Protein AF-A0A7W6AMJ4-F1 (afdb_monomer)

Structure (mmCIF, N/CA/C/O backbone):
data_AF-A0A7W6AMJ4-F1
#
_entry.id   AF-A0A7W6AMJ4-F1
#
loop_
_atom_site.group_PDB
_atom_site.id
_atom_site.type_symbol
_atom_site.label_atom_id
_atom_site.label_alt_id
_atom_site.label_comp_id
_atom_site.label_asym_id
_atom_site.label_entity_id
_atom_site.label_seq_id
_atom_site.pdbx_PDB_ins_code
_atom_site.Cartn_x
_atom_site.Cartn_y
_atom_site.Cartn_z
_atom_site.occupancy
_atom_site.B_iso_or_equiv
_atom_site.auth_seq_id
_atom_site.auth_comp_id
_atom_site.auth_asym_id
_atom_site.auth_atom_id
_atom_site.pdbx_PDB_model_num
ATOM 1 N N . MET A 1 1 ? 32.983 37.181 -60.870 1.00 39.38 1 MET A N 1
ATOM 2 C CA . MET A 1 1 ? 32.809 36.083 -61.841 1.00 39.38 1 MET A CA 1
ATOM 3 C C . MET A 1 1 ? 33.754 34.978 -61.400 1.00 39.38 1 MET A C 1
ATOM 5 O O . MET A 1 1 ? 34.942 35.123 -61.652 1.00 39.38 1 MET A O 1
ATOM 9 N N . PRO A 1 2 ? 33.306 33.993 -60.605 1.00 39.97 2 PRO A N 1
ATOM 10 C CA . PRO A 1 2 ? 34.176 32.891 -60.215 1.00 39.97 2 PRO A CA 1
ATOM 11 C C . PRO A 1 2 ? 34.439 32.030 -61.451 1.00 39.97 2 PRO A C 1
ATOM 13 O O . PRO A 1 2 ? 33.501 31.659 -62.156 1.00 39.97 2 PRO A O 1
ATOM 16 N N . GLU A 1 3 ? 35.712 31.781 -61.738 1.00 38.12 3 GLU A N 1
ATOM 17 C CA . GLU A 1 3 ? 36.143 30.875 -62.795 1.00 38.12 3 GLU A CA 1
ATOM 18 C C . GLU A 1 3 ? 35.567 29.486 -62.514 1.00 38.12 3 GLU A C 1
ATOM 20 O O . GLU A 1 3 ? 35.815 28.881 -61.469 1.00 38.12 3 GLU A O 1
ATOM 25 N N . THR A 1 4 ? 34.730 29.007 -63.430 1.00 45.34 4 THR A N 1
ATOM 26 C CA . THR A 1 4 ? 34.164 27.663 -63.402 1.00 45.34 4 THR A CA 1
ATOM 27 C C . THR A 1 4 ? 35.313 26.679 -63.595 1.00 45.34 4 THR A C 1
ATOM 29 O O . THR A 1 4 ? 35.736 26.425 -64.721 1.00 45.34 4 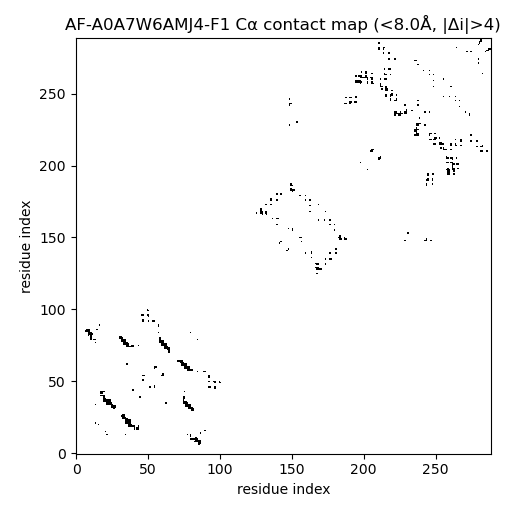THR A O 1
ATOM 32 N N . GLY A 1 5 ? 35.862 26.175 -62.488 1.00 44.88 5 GLY A N 1
ATOM 33 C CA . GLY A 1 5 ? 36.895 25.149 -62.503 1.00 44.88 5 GLY A CA 1
ATOM 34 C C . GLY A 1 5 ? 36.438 23.969 -63.357 1.00 44.88 5 GLY A C 1
ATOM 35 O O . GLY A 1 5 ? 35.399 23.362 -63.090 1.00 44.88 5 GLY A O 1
ATOM 36 N N . CYS A 1 6 ? 37.196 23.680 -64.411 1.00 43.94 6 CYS A N 1
ATOM 37 C CA . CYS A 1 6 ? 37.043 22.475 -65.208 1.00 43.94 6 CYS A CA 1
ATOM 38 C C . CYS A 1 6 ? 37.297 21.278 -64.284 1.00 43.94 6 CYS A C 1
ATOM 40 O O . CYS A 1 6 ? 38.435 20.991 -63.932 1.00 43.94 6 CYS A O 1
ATOM 42 N N . THR A 1 7 ? 36.236 20.624 -63.817 1.00 56.50 7 THR A N 1
ATOM 43 C CA . THR A 1 7 ? 36.356 19.373 -63.064 1.00 56.50 7 THR A CA 1
ATOM 44 C C . THR A 1 7 ? 36.861 18.298 -64.018 1.00 56.50 7 THR A C 1
ATOM 46 O O . THR A 1 7 ? 36.136 17.941 -64.951 1.00 56.50 7 THR A O 1
ATOM 49 N N . ASP A 1 8 ? 38.079 17.804 -63.795 1.00 70.25 8 ASP A N 1
ATOM 50 C CA . ASP A 1 8 ? 38.688 16.693 -64.533 1.00 70.25 8 ASP A CA 1
ATOM 51 C C . ASP A 1 8 ? 37.875 15.412 -64.320 1.00 70.25 8 ASP A C 1
ATOM 53 O O . ASP A 1 8 ? 38.103 14.627 -63.398 1.00 70.25 8 ASP A O 1
ATOM 57 N N . ARG A 1 9 ? 36.862 15.215 -65.165 1.00 77.06 9 ARG A N 1
ATOM 58 C CA . ARG A 1 9 ? 36.025 14.020 -65.117 1.00 77.06 9 ARG A CA 1
ATOM 59 C C . ARG A 1 9 ? 36.729 12.855 -65.788 1.00 77.06 9 ARG A C 1
ATOM 61 O O . ARG A 1 9 ? 37.174 12.949 -66.929 1.00 77.06 9 ARG A O 1
ATOM 68 N N . VAL A 1 10 ? 36.738 11.721 -65.103 1.00 78.00 10 VAL A N 1
ATOM 69 C CA . VAL A 1 10 ? 37.279 10.465 -65.624 1.00 78.00 10 VAL A CA 1
ATOM 70 C C . VAL A 1 10 ? 36.163 9.710 -66.347 1.00 78.00 10 VAL A C 1
ATOM 72 O O . VAL A 1 10 ? 35.086 9.503 -65.786 1.00 78.00 10 VAL A O 1
ATOM 75 N N . THR A 1 11 ? 36.392 9.313 -67.600 1.00 78.88 11 THR A N 1
ATOM 76 C CA . THR A 1 11 ? 35.340 8.793 -68.502 1.00 78.88 11 THR A CA 1
ATOM 77 C C . THR A 1 11 ? 35.584 7.372 -69.005 1.00 78.88 11 THR A C 1
ATOM 79 O O . THR A 1 11 ? 34.719 6.809 -69.672 1.00 78.88 11 THR A O 1
ATOM 82 N N . ASP A 1 12 ? 36.721 6.760 -68.678 1.00 80.94 12 ASP A N 1
ATOM 83 C CA . ASP A 1 12 ? 37.165 5.499 -69.280 1.00 80.94 12 ASP A CA 1
ATOM 84 C C . ASP A 1 12 ? 37.517 4.393 -68.271 1.00 80.94 12 ASP A C 1
ATOM 86 O O . ASP A 1 12 ? 37.434 3.210 -68.624 1.00 80.94 12 ASP A O 1
ATOM 90 N N . ARG A 1 13 ? 37.816 4.744 -67.014 1.00 85.75 13 ARG A N 1
ATOM 91 C CA . ARG A 1 13 ? 38.170 3.803 -65.935 1.00 85.75 13 ARG A CA 1
ATOM 92 C C . ARG A 1 13 ? 37.289 3.923 -64.690 1.00 85.75 13 ARG A C 1
ATOM 94 O O . ARG A 1 13 ? 36.677 4.961 -64.431 1.00 85.75 13 ARG A O 1
ATOM 101 N N . ALA A 1 14 ? 37.249 2.843 -63.910 1.00 87.69 14 ALA A N 1
ATOM 102 C CA . ALA A 1 14 ? 36.639 2.836 -62.585 1.00 87.69 14 ALA A CA 1
ATOM 103 C C . ALA A 1 14 ? 37.534 3.536 -61.546 1.00 87.69 14 ALA A C 1
ATOM 105 O O . ALA A 1 14 ? 38.743 3.646 -61.762 1.00 87.69 14 ALA A O 1
ATOM 106 N N . PRO A 1 15 ? 36.972 3.987 -60.414 1.00 88.44 15 PRO A N 1
ATOM 107 C CA . PRO A 1 15 ? 37.752 4.627 -59.366 1.00 88.44 15 PRO A CA 1
ATOM 108 C C . PRO A 1 15 ? 38.657 3.663 -58.600 1.00 88.44 15 PRO A C 1
ATOM 110 O O . PRO A 1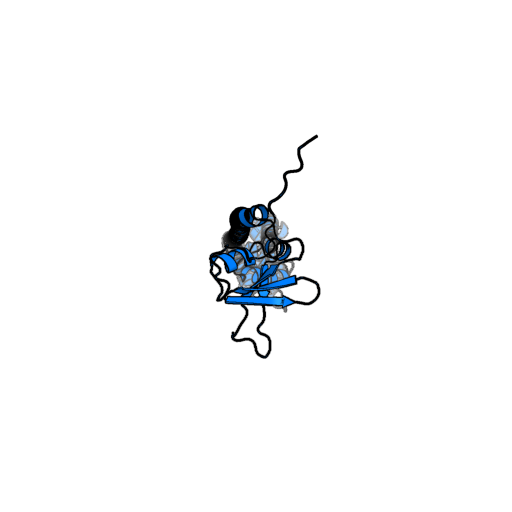 15 ? 38.239 2.568 -58.223 1.00 88.44 15 PRO A O 1
ATOM 113 N N . GLU A 1 16 ? 39.860 4.118 -58.265 1.00 88.44 16 GLU A N 1
ATOM 114 C CA . GLU A 1 16 ? 40.781 3.437 -57.348 1.00 88.44 16 GLU A CA 1
ATOM 115 C C . GLU A 1 16 ? 40.470 3.838 -55.894 1.00 88.44 16 GLU A C 1
ATOM 117 O O . GLU A 1 16 ? 41.253 4.509 -55.228 1.00 88.44 16 GLU A O 1
ATOM 122 N N . ALA A 1 17 ? 39.284 3.474 -55.398 1.00 85.56 17 ALA A N 1
ATOM 123 C CA . ALA A 1 17 ? 38.835 3.820 -54.048 1.00 85.56 17 ALA A CA 1
ATOM 124 C C . ALA A 1 17 ? 38.341 2.597 -53.263 1.00 85.56 17 ALA A C 1
ATOM 126 O O . ALA A 1 17 ? 38.013 1.550 -53.820 1.00 85.56 17 ALA A O 1
ATOM 127 N N . PHE A 1 18 ? 38.297 2.736 -51.933 1.00 87.44 18 PHE A N 1
ATOM 128 C CA . PHE A 1 18 ? 37.873 1.690 -50.987 1.00 87.44 18 PHE A CA 1
ATOM 129 C C . PHE A 1 18 ? 38.689 0.386 -51.053 1.00 87.44 18 PHE A C 1
ATOM 131 O O . PHE A 1 18 ? 38.246 -0.643 -50.544 1.00 87.44 18 PHE A O 1
ATOM 138 N N . GLY A 1 19 ? 39.877 0.418 -51.667 1.00 89.25 19 GLY A N 1
ATOM 139 C CA . GLY A 1 19 ? 40.720 -0.764 -51.868 1.00 89.25 19 GLY A CA 1
ATOM 140 C C . GLY A 1 19 ? 40.092 -1.821 -52.779 1.00 89.25 19 GLY A C 1
ATOM 141 O O . GLY A 1 19 ? 40.460 -2.987 -52.687 1.00 89.25 19 GLY A O 1
ATOM 142 N N . LEU A 1 20 ? 39.108 -1.444 -53.601 1.00 92.44 20 LEU A N 1
ATOM 143 C CA . LEU A 1 20 ? 38.479 -2.359 -54.546 1.00 92.44 20 LEU A CA 1
ATOM 144 C C . LEU A 1 20 ? 39.409 -2.623 -55.733 1.00 92.44 20 LEU A C 1
ATOM 146 O O . LEU A 1 20 ? 39.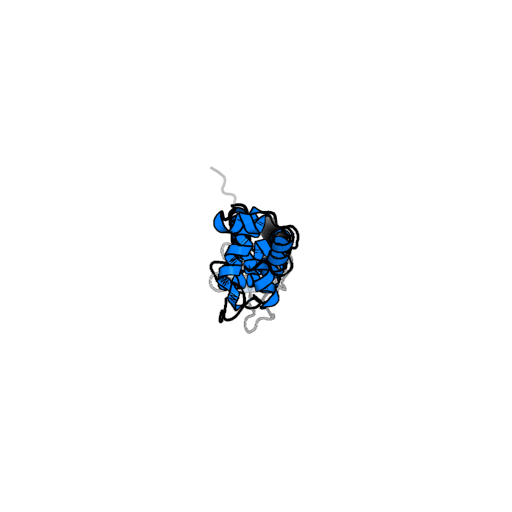903 -1.687 -56.360 1.00 92.44 20 LEU A O 1
ATOM 150 N N . THR A 1 21 ? 39.561 -3.896 -56.087 1.00 92.69 21 THR A N 1
ATOM 151 C CA . THR A 1 21 ? 40.158 -4.322 -57.358 1.00 92.69 21 THR A CA 1
ATOM 152 C C . THR A 1 21 ? 39.041 -4.657 -58.339 1.00 92.69 21 THR A C 1
ATOM 154 O O . THR A 1 21 ? 38.122 -5.404 -57.996 1.00 92.69 21 THR A O 1
ATOM 157 N N . TRP A 1 22 ? 39.089 -4.109 -59.553 1.00 91.44 22 TRP A N 1
ATOM 158 C CA . TRP A 1 22 ? 38.047 -4.295 -60.567 1.00 91.44 22 TRP A CA 1
ATOM 159 C C . TRP A 1 22 ? 38.364 -5.490 -61.470 1.00 91.44 22 TRP A C 1
ATOM 161 O O . TRP A 1 22 ? 39.324 -5.449 -62.232 1.00 91.44 22 TRP A O 1
ATOM 171 N N . ALA A 1 23 ? 37.535 -6.533 -61.404 1.00 85.25 23 ALA A N 1
ATOM 172 C CA . ALA A 1 23 ? 37.757 -7.796 -62.117 1.00 85.25 23 ALA A CA 1
ATOM 173 C C . ALA A 1 23 ? 37.304 -7.738 -63.580 1.00 85.25 23 ALA A C 1
ATOM 175 O O . ALA A 1 23 ? 37.860 -8.388 -64.461 1.00 85.25 23 ALA A O 1
ATOM 176 N N . TYR A 1 24 ? 36.203 -7.026 -63.818 1.00 82.19 24 TYR A N 1
ATOM 177 C CA . TYR A 1 24 ? 35.469 -7.101 -65.071 1.00 82.19 24 TYR A CA 1
ATOM 178 C C . TYR A 1 24 ? 34.724 -5.797 -65.344 1.00 82.19 24 TYR A C 1
ATOM 180 O O . TYR A 1 24 ? 34.203 -5.157 -64.424 1.00 82.19 24 TYR A O 1
ATOM 188 N N . SER A 1 25 ? 34.635 -5.426 -66.623 1.00 85.19 25 SER A N 1
ATOM 189 C CA . SER A 1 25 ? 33.794 -4.324 -67.081 1.00 85.19 25 SER A CA 1
ATOM 190 C C . SER A 1 25 ? 32.958 -4.741 -68.286 1.00 85.19 25 SER A C 1
ATOM 192 O O . SER A 1 25 ? 33.436 -5.471 -69.155 1.00 85.19 25 SER A O 1
ATOM 194 N N . ARG A 1 26 ? 31.711 -4.265 -68.357 1.00 85.56 26 ARG A N 1
ATOM 195 C CA . ARG A 1 26 ? 30.853 -4.444 -69.536 1.00 85.56 26 ARG A CA 1
ATOM 196 C C . ARG A 1 26 ? 30.139 -3.166 -69.925 1.00 85.56 26 ARG A C 1
ATOM 198 O O . ARG A 1 26 ? 29.711 -2.393 -69.066 1.00 85.56 26 ARG A O 1
ATOM 205 N N . ALA A 1 27 ? 29.970 -2.976 -71.228 1.00 83.19 27 ALA A N 1
ATOM 206 C CA . ALA A 1 27 ? 29.056 -1.977 -71.755 1.00 83.19 27 ALA A CA 1
ATOM 207 C C . ALA A 1 27 ? 27.609 -2.418 -71.488 1.00 83.19 27 ALA A C 1
ATOM 209 O O . ALA A 1 27 ? 27.249 -3.579 -71.678 1.00 83.19 27 ALA A O 1
ATOM 210 N N . VAL A 1 28 ? 26.785 -1.483 -71.032 1.00 82.31 28 VAL A N 1
ATOM 211 C CA . VAL A 1 28 ? 25.357 -1.666 -70.776 1.00 82.31 28 VAL A CA 1
ATOM 212 C C . VAL A 1 28 ? 24.598 -0.650 -71.630 1.00 82.31 28 VAL A C 1
ATOM 214 O O . VAL A 1 28 ? 25.110 0.427 -71.936 1.00 82.31 28 VAL A O 1
ATOM 217 N N . ARG A 1 29 ? 23.379 -1.000 -72.056 1.00 76.06 29 ARG A N 1
ATOM 218 C CA . ARG A 1 29 ? 22.539 -0.181 -72.944 1.00 76.06 29 ARG A CA 1
ATOM 219 C C . ARG A 1 29 ? 22.463 1.284 -72.469 1.00 76.06 29 ARG A C 1
ATOM 221 O O . ARG A 1 29 ? 22.139 1.531 -71.310 1.00 76.06 29 ARG A O 1
ATOM 228 N N . GLY A 1 30 ? 22.701 2.229 -73.385 1.00 71.62 30 GLY A N 1
ATOM 229 C CA . GLY A 1 30 ? 22.617 3.676 -73.126 1.00 71.62 30 GLY A CA 1
ATOM 230 C C . GLY A 1 30 ? 23.918 4.322 -72.631 1.00 71.62 30 GLY A C 1
ATOM 231 O O . GLY A 1 30 ? 23.872 5.094 -71.678 1.00 71.62 30 GLY A O 1
ATOM 232 N N . ASP A 1 31 ? 25.056 3.988 -73.250 1.00 76.75 31 ASP A N 1
ATOM 233 C CA . ASP A 1 31 ? 26.395 4.555 -72.990 1.00 76.75 31 ASP A CA 1
ATOM 234 C C . ASP A 1 31 ? 26.874 4.484 -71.532 1.00 76.75 31 ASP A C 1
ATOM 236 O O . ASP A 1 31 ? 27.645 5.320 -71.062 1.00 76.75 31 ASP A O 1
ATOM 240 N N . ARG A 1 32 ? 26.425 3.464 -70.793 1.00 83.25 32 ARG A N 1
ATOM 241 C CA . ARG A 1 32 ? 26.886 3.197 -69.427 1.00 83.25 32 ARG A CA 1
ATOM 242 C C . ARG A 1 32 ? 27.838 2.019 -69.414 1.00 83.25 32 ARG A C 1
ATOM 244 O O . ARG A 1 32 ? 27.642 1.036 -70.126 1.00 83.25 32 ARG A O 1
ATOM 251 N N . ARG A 1 33 ? 28.842 2.081 -68.548 1.00 90.25 33 ARG A N 1
ATOM 252 C CA . ARG A 1 33 ? 29.754 0.963 -68.303 1.00 90.25 33 ARG A CA 1
ATOM 253 C C . ARG A 1 33 ? 29.619 0.516 -66.856 1.00 90.25 33 ARG A C 1
ATOM 255 O O . ARG A 1 33 ? 29.632 1.335 -65.945 1.00 90.25 33 ARG A O 1
ATOM 262 N N . LEU A 1 34 ? 29.451 -0.784 -66.655 1.00 91.06 34 LEU A N 1
ATOM 263 C CA . LEU A 1 34 ? 29.413 -1.395 -65.332 1.00 91.06 34 LEU A CA 1
ATOM 264 C C . LEU A 1 34 ? 30.771 -2.021 -65.046 1.00 91.06 34 LEU A C 1
ATOM 266 O O . LEU A 1 34 ? 31.225 -2.848 -65.833 1.00 91.06 34 LEU A O 1
ATOM 270 N N . PHE A 1 35 ? 31.369 -1.667 -63.915 1.00 92.25 35 PHE A N 1
ATOM 271 C CA . PHE A 1 35 ? 32.545 -2.327 -63.359 1.00 92.25 35 PHE A CA 1
ATOM 272 C C . PHE A 1 35 ? 32.134 -3.151 -62.146 1.00 92.25 35 PHE A C 1
ATOM 274 O O . PHE A 1 35 ? 31.351 -2.683 -61.321 1.00 92.25 35 PHE A O 1
ATOM 281 N N . ILE A 1 36 ? 32.645 -4.373 -62.039 1.00 91.94 36 ILE A N 1
ATOM 282 C CA . ILE A 1 36 ? 32.367 -5.280 -60.920 1.00 91.94 36 ILE A CA 1
ATOM 283 C C . ILE A 1 36 ? 33.693 -5.615 -60.242 1.00 91.94 36 ILE A C 1
ATOM 285 O O . ILE A 1 36 ? 34.668 -5.968 -60.911 1.00 91.94 36 ILE A O 1
ATOM 289 N N . ALA A 1 37 ? 33.738 -5.466 -58.920 1.00 93.19 37 ALA A N 1
ATOM 290 C CA . ALA A 1 37 ? 34.930 -5.749 -58.137 1.00 93.19 37 ALA A CA 1
ATOM 291 C C . ALA A 1 37 ? 35.190 -7.262 -58.012 1.00 93.19 37 ALA A C 1
ATOM 293 O O . ALA A 1 37 ? 34.278 -8.086 -58.106 1.00 93.19 37 ALA A O 1
ATOM 294 N N . GLU A 1 38 ? 36.443 -7.638 -57.767 1.00 91.00 38 GLU A N 1
ATOM 295 C CA . GLU A 1 38 ? 36.850 -9.017 -57.463 1.00 91.00 38 GLU A CA 1
ATOM 296 C C . GLU A 1 38 ? 36.245 -9.522 -56.149 1.00 91.00 38 GLU A C 1
ATOM 298 O O . GLU A 1 38 ? 35.937 -10.706 -56.017 1.00 91.00 38 GLU A O 1
ATOM 303 N N . GLY A 1 39 ? 36.019 -8.623 -55.194 1.00 89.38 39 GLY A N 1
ATOM 304 C CA . GLY A 1 39 ? 35.449 -8.941 -53.894 1.00 89.38 39 GLY A CA 1
ATOM 305 C C . GLY A 1 39 ? 35.048 -7.695 -53.114 1.00 89.38 39 GLY A C 1
ATOM 306 O O . GLY A 1 39 ? 35.332 -6.565 -53.513 1.00 89.38 39 GLY A O 1
ATOM 307 N N . GLU A 1 40 ? 34.354 -7.915 -52.000 1.00 91.19 40 GLU A N 1
ATOM 308 C CA . GLU A 1 40 ? 34.028 -6.863 -51.041 1.00 91.19 40 GLU A CA 1
ATOM 309 C C . GLU A 1 40 ? 35.215 -6.584 -50.117 1.00 91.19 40 GLU A C 1
ATOM 311 O O . GLU A 1 40 ? 35.846 -7.505 -49.598 1.00 91.19 40 GLU A O 1
ATOM 316 N N . THR A 1 41 ? 35.496 -5.304 -49.877 1.00 92.88 41 THR A N 1
ATOM 317 C CA . THR A 1 41 ? 36.425 -4.870 -48.833 1.00 92.88 41 THR A CA 1
ATOM 318 C C . THR A 1 41 ? 35.657 -4.340 -47.629 1.00 92.88 41 THR A C 1
ATOM 320 O O . THR A 1 41 ? 34.579 -3.756 -47.764 1.00 92.88 41 THR A O 1
ATOM 323 N N . GLY A 1 42 ? 36.248 -4.452 -46.436 1.00 90.44 42 GLY A N 1
ATOM 324 C CA . GLY A 1 42 ? 35.667 -3.861 -45.226 1.00 90.44 42 GLY A CA 1
ATOM 325 C C . GLY A 1 42 ? 35.456 -2.345 -45.343 1.00 90.44 42 GLY A C 1
ATOM 326 O O . GLY A 1 42 ? 34.459 -1.829 -44.846 1.00 90.44 42 GLY A O 1
ATOM 327 N N . ALA A 1 43 ? 36.346 -1.644 -46.059 1.00 89.12 43 ALA A N 1
ATOM 328 C CA . ALA A 1 43 ? 36.235 -0.207 -46.304 1.00 89.12 43 ALA A CA 1
ATOM 329 C C . ALA A 1 43 ? 35.023 0.146 -47.182 1.00 89.12 43 ALA A C 1
ATOM 331 O O . ALA A 1 43 ? 34.299 1.089 -46.863 1.00 89.12 43 ALA A O 1
ATOM 332 N N . PHE A 1 44 ? 34.766 -0.618 -48.251 1.00 92.56 44 PHE A N 1
ATOM 333 C CA . PHE A 1 44 ? 33.575 -0.425 -49.078 1.00 92.56 44 PHE A CA 1
ATOM 334 C C . PHE A 1 44 ? 32.302 -0.780 -48.309 1.00 92.56 44 PHE A C 1
ATOM 336 O O . PHE A 1 44 ? 31.347 -0.008 -48.320 1.00 92.56 44 PHE A O 1
ATOM 343 N N . ALA A 1 45 ? 32.292 -1.915 -47.605 1.00 92.75 45 ALA A N 1
ATOM 344 C CA . ALA A 1 45 ? 31.131 -2.372 -46.849 1.00 92.75 45 ALA A CA 1
ATOM 345 C C . ALA A 1 45 ? 30.721 -1.378 -45.750 1.00 92.75 45 ALA A C 1
ATOM 347 O O . ALA A 1 45 ? 29.534 -1.083 -45.596 1.00 92.75 45 ALA A O 1
ATOM 348 N N . ASP A 1 46 ? 31.688 -0.840 -44.998 1.00 90.31 46 ASP A N 1
ATOM 349 C CA . ASP A 1 46 ? 31.431 0.158 -43.954 1.00 90.31 46 ASP A CA 1
ATOM 350 C C . ASP A 1 46 ? 30.963 1.491 -44.552 1.00 90.31 46 ASP A C 1
ATOM 352 O O . ASP A 1 46 ? 29.950 2.040 -44.109 1.00 90.31 46 ASP A O 1
ATOM 356 N N . ALA A 1 47 ? 31.620 1.964 -45.618 1.00 91.56 47 ALA A N 1
ATOM 357 C CA . ALA A 1 47 ? 31.203 3.173 -46.319 1.00 91.56 47 ALA A CA 1
ATOM 358 C C . ALA A 1 47 ? 29.782 3.037 -46.884 1.00 91.56 47 ALA A C 1
ATOM 360 O O . ALA A 1 47 ? 28.942 3.909 -46.668 1.00 91.56 47 ALA A O 1
ATOM 361 N N . TYR A 1 48 ? 29.469 1.912 -47.529 1.00 93.00 48 TYR A N 1
ATOM 362 C CA . TYR A 1 48 ? 28.167 1.684 -48.152 1.00 93.00 48 TYR A CA 1
ATOM 363 C C . TYR A 1 48 ? 27.060 1.498 -47.118 1.00 93.00 48 TYR A C 1
ATOM 365 O O . TYR A 1 48 ? 25.930 1.926 -47.338 1.00 93.00 48 TYR A O 1
ATOM 373 N N . ARG A 1 49 ? 27.363 0.904 -45.959 1.00 93.19 49 ARG A N 1
ATOM 374 C CA . ARG A 1 49 ? 26.407 0.780 -44.850 1.00 93.19 49 ARG A CA 1
ATOM 375 C C . ARG A 1 49 ? 26.018 2.138 -44.266 1.00 93.19 49 ARG A C 1
ATOM 377 O O . ARG A 1 49 ? 24.885 2.297 -43.821 1.00 93.19 49 ARG A O 1
ATOM 384 N N . ARG A 1 50 ? 26.948 3.096 -44.240 1.00 91.25 50 ARG A N 1
ATOM 385 C CA . ARG A 1 50 ? 26.787 4.390 -43.552 1.00 91.25 50 ARG A CA 1
ATOM 386 C C . ARG A 1 50 ? 26.411 5.545 -44.475 1.00 91.25 50 ARG A C 1
ATOM 388 O O . ARG A 1 50 ? 25.760 6.481 -44.024 1.00 91.25 50 ARG A O 1
ATOM 395 N N . CYS A 1 51 ? 26.810 5.469 -45.740 1.00 93.50 51 CYS A N 1
ATOM 396 C CA . CYS A 1 51 ? 26.654 6.511 -46.755 1.00 93.50 51 CYS A CA 1
ATOM 397 C C . CYS A 1 51 ? 26.054 5.930 -48.045 1.00 93.50 51 CYS A C 1
ATOM 399 O O . CYS A 1 51 ? 26.502 6.242 -49.150 1.00 93.50 51 CYS A O 1
ATOM 401 N N . ARG A 1 52 ? 25.084 5.012 -47.915 1.00 93.75 52 ARG A N 1
ATOM 402 C CA . ARG A 1 52 ? 24.518 4.255 -49.042 1.00 93.75 52 ARG A CA 1
ATOM 403 C C . ARG A 1 52 ? 24.060 5.163 -50.176 1.00 93.75 52 ARG A C 1
ATOM 405 O O . ARG A 1 52 ? 24.392 4.912 -51.332 1.00 93.75 52 ARG A O 1
ATOM 412 N N . ASP A 1 53 ? 23.283 6.188 -49.857 1.00 93.00 53 ASP A N 1
ATOM 413 C CA . ASP A 1 53 ? 22.653 7.044 -50.860 1.00 93.00 53 ASP A CA 1
ATOM 414 C C . ASP A 1 53 ? 23.685 7.962 -51.523 1.00 93.00 53 ASP A C 1
ATOM 416 O O . ASP A 1 53 ? 23.679 8.140 -52.745 1.00 93.00 53 ASP A O 1
ATOM 420 N N . GLU A 1 54 ? 24.647 8.460 -50.746 1.00 92.25 54 GLU A N 1
ATOM 421 C CA . GLU A 1 54 ? 25.771 9.247 -51.240 1.00 92.25 54 GLU A CA 1
ATOM 422 C C . GLU A 1 54 ? 26.684 8.421 -52.160 1.00 92.25 54 GLU A C 1
ATOM 424 O O . GLU A 1 54 ? 27.134 8.927 -53.193 1.00 92.25 54 GLU A O 1
ATOM 429 N N . MET A 1 55 ? 26.918 7.149 -51.828 1.00 93.06 55 MET A N 1
ATOM 430 C CA . MET A 1 55 ? 27.669 6.205 -52.657 1.00 93.06 55 MET A CA 1
ATOM 431 C C . MET A 1 55 ? 26.906 5.829 -53.933 1.00 93.06 55 MET A C 1
ATOM 433 O O . MET A 1 55 ? 27.493 5.857 -55.016 1.00 93.06 55 MET A O 1
ATOM 437 N N . ARG A 1 56 ? 25.593 5.570 -53.847 1.00 93.38 56 ARG A N 1
ATOM 438 C CA . ARG A 1 56 ? 24.738 5.270 -55.014 1.00 93.38 56 ARG A CA 1
ATOM 439 C C . ARG A 1 56 ? 24.652 6.423 -55.997 1.00 93.38 56 ARG A C 1
ATOM 441 O O . ARG A 1 56 ? 24.739 6.197 -57.201 1.00 93.38 56 ARG A O 1
ATOM 448 N N . THR A 1 57 ? 24.544 7.649 -55.494 1.00 90.62 57 THR A N 1
ATOM 449 C CA . THR A 1 57 ? 24.535 8.865 -56.324 1.00 90.62 57 THR A CA 1
ATOM 450 C C . THR A 1 57 ? 25.837 9.021 -57.112 1.00 90.62 57 THR A C 1
ATOM 452 O O . THR A 1 57 ? 25.841 9.566 -58.211 1.00 90.62 57 THR A O 1
ATOM 455 N N . ARG A 1 58 ? 26.941 8.488 -56.579 1.00 90.81 58 ARG A N 1
ATOM 456 C CA . ARG A 1 58 ? 28.268 8.508 -57.202 1.00 90.81 58 ARG A CA 1
ATOM 457 C C . ARG A 1 58 ? 28.573 7.268 -58.044 1.00 90.81 58 ARG A C 1
ATOM 459 O O . ARG A 1 58 ? 29.693 7.126 -58.510 1.00 90.81 58 ARG A O 1
ATOM 466 N N . GLY A 1 59 ? 27.598 6.383 -58.245 1.00 91.44 59 GLY A N 1
ATOM 467 C CA . GLY A 1 59 ? 27.725 5.208 -59.107 1.00 91.44 59 GLY A CA 1
ATOM 468 C C . GLY A 1 59 ? 28.075 3.909 -58.382 1.00 91.44 59 GLY A C 1
ATOM 469 O O . GLY A 1 59 ? 27.996 2.854 -59.005 1.00 91.44 59 GLY A O 1
ATOM 470 N N . TYR A 1 60 ? 28.386 3.930 -57.083 1.00 94.38 60 TYR A N 1
ATOM 471 C CA . TYR A 1 60 ? 28.649 2.705 -56.327 1.00 94.38 60 TYR A CA 1
ATOM 472 C C . TYR A 1 60 ? 27.363 1.962 -55.975 1.00 94.38 60 TYR A C 1
ATOM 474 O O . TYR A 1 60 ? 26.397 2.532 -55.473 1.00 94.38 60 TYR A O 1
ATOM 482 N N . SER A 1 61 ? 27.353 0.654 -56.174 1.00 94.44 61 SER A N 1
ATOM 483 C CA . SER A 1 61 ? 26.256 -0.208 -55.755 1.00 94.44 61 SER A CA 1
ATOM 484 C C . SER A 1 61 ? 26.774 -1.606 -55.447 1.00 94.44 61 SER A C 1
ATOM 486 O O . SER A 1 61 ? 27.974 -1.865 -55.426 1.00 94.44 61 SER A O 1
ATOM 488 N N . TYR A 1 62 ? 25.836 -2.503 -55.211 1.00 94.06 62 TYR A N 1
ATOM 489 C CA . TYR A 1 62 ? 26.041 -3.932 -55.222 1.00 94.06 62 TYR A CA 1
ATOM 490 C C . TYR A 1 62 ? 25.448 -4.510 -56.511 1.00 94.06 62 TYR A C 1
ATOM 492 O O . TYR A 1 62 ? 24.339 -4.138 -56.905 1.00 94.06 62 TYR A O 1
ATOM 500 N N . ALA A 1 63 ? 26.201 -5.374 -57.185 1.00 88.88 63 ALA A N 1
ATOM 501 C CA . ALA A 1 63 ? 25.734 -6.210 -58.279 1.00 88.88 63 ALA A CA 1
ATOM 502 C C . ALA A 1 63 ? 25.345 -7.581 -57.725 1.00 88.88 63 ALA A C 1
ATOM 504 O O . ALA A 1 63 ? 26.120 -8.212 -57.005 1.00 88.88 63 ALA A O 1
ATOM 505 N N . GLU A 1 64 ? 24.145 -8.028 -58.073 1.00 84.94 64 GLU A N 1
ATOM 506 C CA . GLU A 1 64 ? 23.707 -9.405 -57.860 1.00 84.94 64 GLU A CA 1
ATOM 507 C C . GLU A 1 64 ? 24.226 -10.291 -59.005 1.00 84.94 64 GLU A C 1
ATOM 509 O O . GLU A 1 64 ? 24.380 -9.797 -60.128 1.00 84.94 64 GLU A O 1
ATOM 514 N N . PRO A 1 65 ? 24.518 -11.576 -58.745 1.00 77.94 65 PRO A N 1
ATOM 515 C CA . PRO A 1 65 ? 25.012 -12.485 -59.773 1.00 77.94 65 PRO A CA 1
ATOM 516 C C . PRO A 1 65 ? 23.930 -12.742 -60.832 1.00 77.94 65 PRO A C 1
ATOM 518 O O . PRO A 1 65 ? 22.794 -13.080 -60.495 1.00 77.94 65 PRO A O 1
ATOM 521 N N . TYR A 1 66 ? 24.275 -12.603 -62.115 1.00 73.00 66 TYR A N 1
ATOM 522 C CA . TYR A 1 66 ? 23.413 -12.994 -63.231 1.00 73.00 66 TYR A CA 1
ATOM 523 C C . TYR A 1 66 ? 23.739 -14.416 -63.710 1.00 73.00 66 TYR A C 1
ATOM 525 O O . TYR A 1 66 ? 24.844 -14.925 -63.517 1.00 73.00 66 TYR A O 1
ATOM 533 N N . VAL A 1 67 ? 22.778 -15.078 -64.362 1.00 57.09 67 VAL A N 1
ATOM 534 C CA . VAL A 1 67 ? 22.990 -16.418 -64.932 1.00 57.09 6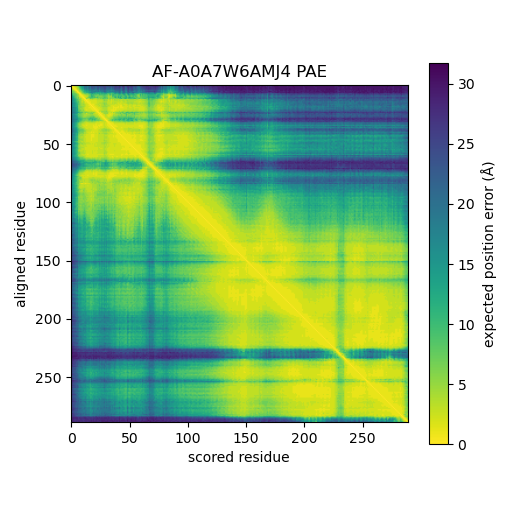7 VAL A CA 1
ATOM 535 C C . VAL A 1 67 ? 24.068 -16.333 -66.019 1.00 57.09 67 VAL A C 1
ATOM 537 O O . VAL A 1 67 ? 23.870 -15.670 -67.035 1.00 57.09 67 VAL A O 1
ATOM 540 N N . GLY A 1 68 ? 25.203 -17.002 -65.793 1.00 64.44 68 GLY A N 1
ATOM 541 C CA . GLY A 1 68 ? 26.378 -16.966 -66.674 1.00 64.44 68 GLY A CA 1
ATOM 542 C C . GLY A 1 68 ? 27.529 -16.079 -66.183 1.00 64.44 68 GLY A C 1
ATOM 543 O O . GLY A 1 68 ? 28.586 -16.082 -66.812 1.00 64.44 68 GLY A O 1
ATOM 544 N N . ASP A 1 69 ? 27.368 -15.360 -65.067 1.00 67.00 69 ASP A N 1
ATOM 545 C CA . ASP A 1 69 ? 28.468 -14.612 -64.454 1.00 67.00 69 ASP A CA 1
ATOM 546 C C . ASP A 1 69 ? 29.445 -15.557 -63.726 1.00 67.00 69 ASP A C 1
ATOM 548 O O . ASP A 1 69 ? 29.053 -16.536 -63.090 1.00 67.00 69 ASP A O 1
ATOM 552 N N . ALA A 1 70 ? 30.742 -15.245 -63.783 1.00 68.06 70 ALA A N 1
ATOM 553 C CA . ALA A 1 70 ? 31.817 -16.064 -63.210 1.00 68.06 70 ALA A CA 1
ATOM 554 C C . ALA A 1 70 ? 31.964 -15.942 -61.676 1.00 68.06 70 ALA A C 1
ATOM 556 O O . ALA A 1 70 ? 32.990 -16.335 -61.119 1.00 68.06 70 ALA A O 1
ATOM 557 N N . PHE A 1 71 ? 30.982 -15.362 -60.979 1.00 68.50 71 PHE A N 1
ATOM 558 C CA . PHE A 1 71 ? 31.052 -15.124 -59.540 1.00 68.50 71 PHE A CA 1
ATOM 559 C C . PH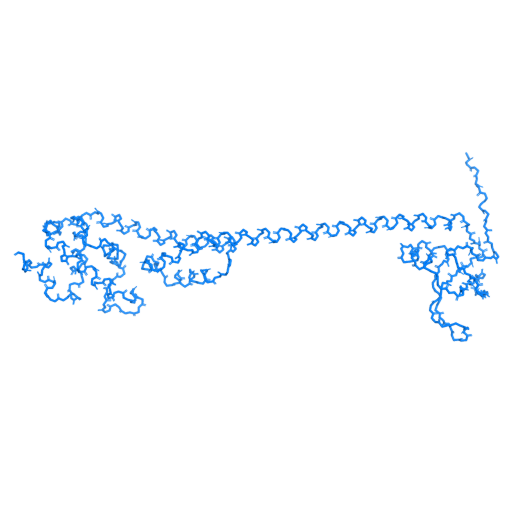E A 1 71 ? 29.754 -15.466 -58.810 1.00 68.50 71 PHE A C 1
ATOM 561 O O . PHE A 1 71 ? 28.657 -15.356 -59.348 1.00 68.50 71 PHE A O 1
ATOM 568 N N . THR A 1 72 ? 29.892 -15.846 -57.541 1.00 71.69 72 THR A N 1
ATOM 569 C CA . THR A 1 72 ? 28.780 -16.151 -56.636 1.00 71.69 72 THR A CA 1
ATOM 570 C C . THR A 1 72 ? 28.610 -15.047 -55.595 1.00 71.69 72 THR A C 1
ATOM 572 O O . THR A 1 72 ? 29.599 -14.583 -55.023 1.00 71.69 72 THR A O 1
ATOM 575 N N . GLY A 1 73 ? 27.361 -14.685 -55.297 1.00 81.19 73 GLY A N 1
ATOM 576 C CA . GLY A 1 73 ? 27.021 -13.694 -54.274 1.00 81.19 73 GLY A CA 1
ATOM 577 C C . GLY A 1 73 ? 27.113 -12.244 -54.749 1.00 81.19 73 GLY A C 1
ATOM 578 O O . GLY A 1 73 ? 27.508 -11.949 -55.875 1.00 81.19 73 GLY A O 1
ATOM 579 N N . THR A 1 74 ? 26.697 -11.335 -53.875 1.00 88.06 74 THR A N 1
ATOM 580 C CA . THR A 1 74 ? 26.632 -9.904 -54.161 1.00 88.06 74 THR A CA 1
ATOM 581 C C . THR A 1 74 ? 28.027 -9.278 -54.132 1.00 88.06 74 THR A C 1
ATOM 583 O O . THR A 1 74 ? 28.779 -9.505 -53.186 1.00 88.06 74 THR A O 1
ATOM 586 N N . ARG A 1 75 ? 28.386 -8.472 -55.140 1.00 92.12 75 ARG A N 1
ATOM 587 C CA . ARG A 1 75 ? 29.707 -7.821 -55.225 1.00 92.12 75 ARG A CA 1
ATOM 588 C C . ARG A 1 75 ? 29.613 -6.309 -55.385 1.00 92.12 75 ARG A C 1
ATOM 590 O O . ARG A 1 75 ? 28.683 -5.844 -56.043 1.00 92.12 75 ARG A O 1
ATOM 597 N N . PRO A 1 76 ? 30.563 -5.528 -54.844 1.00 95.19 76 PRO A N 1
ATOM 598 C CA . PRO A 1 76 ? 30.649 -4.103 -55.135 1.00 95.19 76 PRO A CA 1
ATOM 599 C C . PRO A 1 76 ? 30.731 -3.857 -56.638 1.00 95.19 76 PRO A C 1
ATOM 601 O O . PRO A 1 76 ? 31.460 -4.539 -57.362 1.00 95.19 76 PRO A O 1
ATOM 604 N N . CYS A 1 77 ? 29.985 -2.874 -57.116 1.00 93.62 77 CYS A N 1
ATOM 605 C CA . CYS A 1 77 ? 30.007 -2.468 -58.507 1.00 93.62 77 CYS A CA 1
ATOM 606 C C . CYS A 1 77 ? 30.005 -0.946 -58.642 1.00 93.62 77 CYS A C 1
ATOM 608 O O . CYS A 1 77 ? 29.586 -0.228 -57.732 1.00 93.62 77 CYS A O 1
ATOM 610 N N . PHE A 1 78 ? 30.486 -0.460 -59.783 1.00 94.12 78 PHE A N 1
ATOM 611 C CA . PHE A 1 78 ? 30.510 0.954 -60.125 1.00 94.12 78 PHE A CA 1
ATOM 612 C C . PHE A 1 78 ? 29.897 1.188 -61.504 1.00 94.12 78 PHE A C 1
ATOM 614 O O . PHE A 1 78 ? 30.305 0.586 -62.500 1.00 94.12 78 PHE A O 1
ATOM 621 N N . TRP A 1 79 ? 28.912 2.077 -61.557 1.00 91.94 79 TRP A N 1
ATOM 622 C CA . TRP A 1 79 ? 28.250 2.512 -62.778 1.00 91.94 79 TRP A CA 1
ATOM 623 C C . TRP A 1 79 ? 28.909 3.783 -63.301 1.00 91.94 79 TRP A C 1
ATOM 625 O O . TRP A 1 79 ? 28.662 4.879 -62.802 1.00 91.94 79 TRP A O 1
ATOM 635 N N . LEU A 1 80 ? 29.712 3.633 -64.348 1.00 90.25 80 LEU A N 1
ATOM 636 C CA . LEU A 1 80 ? 30.295 4.743 -65.081 1.00 90.25 80 LEU A CA 1
ATOM 637 C C . LEU A 1 80 ? 29.262 5.311 -66.060 1.00 90.25 80 LEU A C 1
ATOM 639 O O . LEU A 1 80 ? 28.772 4.607 -66.951 1.00 90.25 80 LEU A O 1
ATOM 643 N N . SER A 1 81 ? 28.925 6.585 -65.873 1.00 86.25 81 SER A N 1
ATOM 644 C CA . SER A 1 81 ? 28.061 7.332 -66.787 1.00 86.25 81 SER A CA 1
ATOM 645 C C . SER A 1 81 ? 28.839 7.809 -68.017 1.00 86.25 81 SER A C 1
ATOM 647 O O . SER A 1 81 ? 30.056 7.982 -67.953 1.00 86.25 81 SER A O 1
ATOM 649 N N . SER A 1 82 ? 28.137 8.108 -69.111 1.00 82.25 82 SER A N 1
ATOM 650 C CA . SER A 1 82 ? 28.733 8.728 -70.304 1.00 82.25 82 SER A CA 1
ATOM 651 C C . SER A 1 82 ? 29.345 10.106 -70.036 1.00 82.25 82 SER A C 1
ATOM 653 O O . SER A 1 82 ? 30.222 10.546 -70.769 1.00 82.25 82 SER A O 1
ATOM 655 N N . GLN A 1 83 ? 28.925 10.778 -68.960 1.00 83.81 83 GLN A N 1
ATOM 656 C CA . GLN A 1 83 ? 29.492 12.051 -68.522 1.00 83.81 83 GLN A CA 1
ATOM 657 C C . GLN A 1 83 ? 30.711 11.887 -67.599 1.00 83.81 83 GLN A C 1
ATOM 659 O O . GLN A 1 83 ? 31.192 12.884 -67.059 1.00 83.81 83 GLN A O 1
ATOM 664 N N . GLY A 1 84 ? 31.178 10.653 -67.383 1.00 84.94 84 GLY A N 1
ATOM 665 C CA . GLY A 1 84 ? 32.260 10.322 -66.461 1.00 84.94 84 GLY A CA 1
ATOM 666 C C . GLY A 1 84 ? 31.860 10.392 -64.987 1.00 84.94 84 GLY A C 1
ATOM 667 O O . GLY A 1 84 ? 30.673 10.382 -64.643 1.00 84.94 84 GLY A O 1
ATOM 668 N N . TRP A 1 85 ? 32.867 10.446 -64.119 1.00 85.56 85 TRP A N 1
ATOM 669 C CA . TRP A 1 85 ? 32.741 10.693 -62.681 1.00 85.56 85 TRP A CA 1
ATOM 670 C C . TRP A 1 85 ? 33.777 11.712 -62.206 1.00 85.56 85 TRP A C 1
ATOM 672 O O . TRP A 1 85 ? 34.788 11.936 -62.869 1.00 85.56 85 TRP A O 1
ATOM 682 N N . ASP A 1 86 ? 33.490 12.339 -61.067 1.00 85.94 86 ASP A N 1
ATOM 683 C CA . ASP A 1 86 ? 34.317 13.375 -60.446 1.00 85.94 86 ASP A CA 1
ATOM 684 C C . ASP A 1 86 ? 35.191 12.777 -59.323 1.00 85.94 86 ASP A C 1
ATOM 686 O O . ASP A 1 86 ? 34.633 12.288 -58.330 1.00 85.94 86 ASP A O 1
ATOM 690 N N . PRO A 1 87 ? 36.533 12.810 -59.447 1.00 83.81 87 PRO A N 1
ATOM 691 C CA . PRO A 1 87 ? 37.443 12.333 -58.411 1.00 83.81 87 PRO A CA 1
ATOM 692 C C . PRO A 1 87 ? 37.277 13.014 -57.058 1.00 83.81 87 PRO A C 1
ATOM 694 O O . PRO A 1 87 ? 37.198 12.327 -56.037 1.00 83.81 87 PRO A O 1
ATOM 697 N N . ALA A 1 88 ? 37.095 14.336 -57.044 1.00 84.69 88 ALA A N 1
ATOM 698 C CA . ALA A 1 88 ? 36.937 15.087 -55.804 1.00 84.69 88 ALA A CA 1
ATOM 699 C C . ALA A 1 88 ? 35.673 14.655 -55.042 1.00 84.69 88 ALA A C 1
ATOM 701 O O . ALA A 1 88 ? 35.665 14.559 -53.811 1.00 84.69 88 ALA A O 1
ATOM 702 N N . ALA A 1 89 ? 34.602 14.323 -55.770 1.00 83.19 89 ALA A N 1
ATOM 703 C CA . ALA A 1 89 ? 33.369 13.831 -55.171 1.00 83.19 89 ALA A CA 1
ATOM 704 C C . ALA A 1 89 ? 33.541 12.465 -54.488 1.00 83.19 89 ALA A C 1
ATOM 706 O O . ALA A 1 89 ? 32.827 12.195 -53.516 1.00 83.19 89 ALA A O 1
ATOM 707 N N . LEU A 1 90 ? 34.442 11.603 -54.973 1.00 82.44 90 LEU A N 1
ATOM 708 C CA . LEU A 1 90 ? 34.718 10.301 -54.357 1.00 82.44 90 LEU A CA 1
ATOM 709 C C . LEU A 1 90 ? 35.672 10.411 -53.169 1.00 82.44 90 LEU A C 1
ATOM 711 O O . LEU A 1 90 ? 35.424 9.775 -52.142 1.00 82.44 90 LEU A O 1
ATOM 715 N N . ASP A 1 91 ? 36.685 11.270 -53.268 1.00 83.75 91 ASP A N 1
ATOM 716 C CA . ASP A 1 91 ? 37.646 11.533 -52.190 1.00 83.75 91 ASP A CA 1
ATOM 717 C C . ASP A 1 91 ? 36.987 12.159 -50.950 1.00 83.75 91 ASP A C 1
ATOM 719 O O . ASP A 1 91 ? 37.489 12.039 -49.831 1.00 83.75 91 ASP A O 1
ATOM 723 N N . ALA A 1 92 ? 35.807 12.767 -51.112 1.00 86.44 92 ALA A N 1
ATOM 724 C CA . ALA A 1 92 ? 34.997 13.268 -50.006 1.00 86.44 92 ALA A CA 1
ATOM 725 C C . ALA A 1 92 ? 34.305 12.158 -49.182 1.00 86.44 92 ALA A C 1
ATOM 727 O O . ALA A 1 92 ? 33.947 12.390 -48.023 1.00 86.44 92 ALA A O 1
ATOM 728 N N . ILE A 1 93 ? 34.107 10.948 -49.729 1.00 85.56 93 ILE A N 1
ATOM 729 C CA . ILE A 1 93 ? 33.331 9.885 -49.060 1.00 85.56 93 ILE A CA 1
ATOM 730 C C . ILE A 1 93 ? 33.961 9.450 -47.722 1.00 85.56 93 ILE A C 1
ATOM 732 O O . ILE A 1 93 ? 33.223 9.370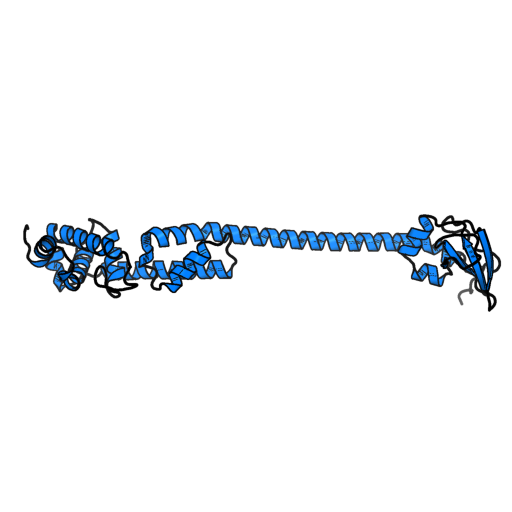 -46.740 1.00 85.56 93 ILE A O 1
ATOM 736 N N . PRO A 1 94 ? 35.285 9.223 -47.596 1.00 84.62 94 PRO A N 1
ATOM 737 C CA . PRO A 1 94 ? 35.901 8.932 -46.297 1.00 84.62 94 PRO A CA 1
ATOM 738 C C . PRO A 1 94 ? 35.661 10.012 -45.226 1.00 84.62 94 PRO A C 1
ATOM 740 O O . PRO A 1 94 ? 35.623 9.701 -44.034 1.00 84.62 94 PRO A O 1
ATOM 743 N N . GLY A 1 95 ? 35.499 11.281 -45.619 1.00 85.81 95 GLY A N 1
ATOM 744 C CA . GLY A 1 95 ? 35.075 12.361 -44.720 1.00 85.81 95 GLY A CA 1
ATOM 745 C C . GLY A 1 95 ? 33.653 12.139 -44.204 1.00 85.81 95 GLY A C 1
ATOM 746 O O . GLY A 1 95 ? 33.448 12.049 -42.995 1.00 85.81 95 GLY A O 1
ATOM 747 N N . LEU A 1 96 ? 32.708 11.921 -45.122 1.00 88.25 96 LEU A N 1
ATOM 748 C CA . LEU A 1 96 ? 31.299 11.657 -44.804 1.00 88.25 96 LEU A CA 1
ATOM 749 C C . LEU A 1 96 ? 31.121 10.417 -43.916 1.00 88.25 96 LEU A C 1
ATOM 751 O O . LEU A 1 96 ? 30.353 10.438 -42.958 1.00 88.25 96 LEU A O 1
ATOM 755 N N . VAL A 1 97 ? 31.863 9.340 -44.185 1.00 87.56 97 VAL A N 1
ATOM 756 C CA . VAL A 1 97 ? 31.811 8.112 -43.375 1.00 87.56 97 VAL A CA 1
ATOM 757 C C . VAL A 1 97 ? 32.248 8.390 -41.936 1.00 87.56 97 VAL A C 1
ATOM 759 O O . VAL A 1 97 ? 31.578 7.954 -40.998 1.00 87.56 97 VAL A O 1
ATOM 762 N N . ARG A 1 98 ? 33.331 9.157 -41.738 1.00 89.38 98 ARG A N 1
ATOM 763 C CA . ARG A 1 98 ? 33.787 9.561 -40.397 1.00 89.38 98 ARG A CA 1
ATOM 764 C C . ARG A 1 98 ? 32.736 10.400 -39.673 1.00 89.38 98 ARG A C 1
ATOM 766 O O . ARG A 1 98 ? 32.460 10.126 -38.507 1.00 89.38 98 ARG A O 1
ATOM 773 N N . GLU A 1 99 ? 32.114 11.357 -40.356 1.00 91.06 99 GLU A N 1
ATOM 774 C CA . GLU A 1 99 ? 31.030 12.173 -39.794 1.00 91.06 99 GLU A CA 1
ATOM 775 C C . GLU A 1 99 ? 29.831 11.313 -39.371 1.00 91.06 99 GLU A C 1
ATOM 777 O O . GLU A 1 99 ? 29.370 11.412 -38.233 1.00 91.06 99 GLU A O 1
ATOM 782 N N . ARG A 1 100 ? 29.386 10.379 -40.224 1.00 90.25 100 ARG A N 1
ATOM 783 C CA . ARG A 1 100 ? 28.293 9.443 -39.905 1.00 90.25 100 ARG A CA 1
ATOM 784 C C . ARG A 1 100 ? 28.626 8.514 -38.740 1.00 90.25 100 ARG A C 1
ATOM 786 O O . ARG A 1 100 ? 27.736 8.153 -37.972 1.00 90.25 100 ARG A O 1
ATOM 793 N N . ILE A 1 101 ? 29.890 8.115 -38.577 1.00 88.06 101 ILE A N 1
ATOM 794 C CA . ILE A 1 101 ? 30.336 7.344 -37.406 1.00 88.06 101 ILE A CA 1
ATOM 795 C C . ILE A 1 101 ? 30.195 8.177 -36.132 1.00 88.06 101 ILE A C 1
ATOM 797 O O . ILE A 1 101 ? 29.693 7.663 -35.132 1.00 88.06 101 ILE A O 1
ATOM 801 N N . VAL A 1 102 ? 30.631 9.438 -36.158 1.00 92.50 102 VAL A N 1
ATOM 802 C CA . VAL A 1 102 ? 30.507 10.347 -35.010 1.00 92.50 102 VAL A CA 1
ATOM 803 C C . VAL A 1 102 ? 29.032 10.575 -34.668 1.00 92.50 102 VAL A C 1
ATOM 805 O O . VAL A 1 102 ? 28.657 10.421 -33.507 1.00 92.50 102 VAL A O 1
ATOM 808 N N . GLU A 1 103 ? 28.185 10.833 -35.669 1.00 91.88 103 GLU A N 1
ATOM 809 C CA . GLU A 1 103 ? 26.736 11.003 -35.498 1.00 91.88 103 GLU A CA 1
ATOM 810 C C . GLU A 1 103 ? 26.084 9.745 -34.896 1.00 91.88 103 GLU A C 1
ATOM 812 O O . GLU A 1 103 ? 25.346 9.828 -33.914 1.00 91.88 103 GLU A O 1
ATOM 817 N N . SER A 1 104 ? 26.394 8.564 -35.443 1.00 89.12 104 SER A N 1
ATOM 818 C CA . SER A 1 104 ? 25.874 7.284 -34.948 1.00 89.12 104 SER A CA 1
ATOM 819 C C . SER A 1 104 ? 26.277 7.039 -33.499 1.00 89.12 104 SER A C 1
ATOM 821 O O . SER A 1 104 ? 25.429 6.695 -32.684 1.00 89.12 104 SER A O 1
ATOM 823 N N . LYS A 1 105 ? 27.553 7.254 -33.154 1.00 91.88 105 LYS A N 1
ATOM 824 C CA . LYS A 1 105 ? 28.042 7.082 -31.779 1.00 91.88 105 LYS A CA 1
ATOM 825 C C . LYS A 1 105 ? 27.362 8.044 -30.809 1.00 91.88 105 LYS A C 1
ATOM 827 O O . LYS A 1 105 ? 27.024 7.637 -29.701 1.00 91.88 105 LYS A O 1
ATOM 832 N N . ALA A 1 106 ? 27.147 9.296 -31.216 1.00 94.69 106 ALA A N 1
ATOM 833 C CA . ALA A 1 106 ? 26.430 10.272 -30.404 1.00 94.69 106 ALA A CA 1
ATOM 834 C C . ALA A 1 106 ? 24.973 9.840 -30.166 1.00 94.69 106 ALA A C 1
ATOM 836 O O . ALA A 1 106 ? 24.509 9.855 -29.026 1.00 94.69 106 ALA A O 1
ATOM 837 N N . ARG A 1 107 ? 24.280 9.371 -31.213 1.00 93.62 107 ARG A N 1
ATOM 838 C CA . ARG A 1 107 ? 22.908 8.850 -31.113 1.00 93.62 107 ARG A CA 1
ATOM 839 C C . ARG A 1 107 ? 22.825 7.614 -30.213 1.00 93.62 107 ARG A C 1
ATOM 841 O O . ARG A 1 107 ? 21.931 7.528 -29.376 1.00 93.62 107 ARG A O 1
ATOM 848 N N . ASP A 1 108 ? 23.761 6.677 -30.343 1.00 93.31 108 ASP A N 1
ATOM 849 C CA . ASP A 1 108 ? 23.808 5.478 -29.501 1.00 93.31 108 ASP A CA 1
ATOM 850 C C . ASP A 1 108 ? 24.065 5.836 -28.030 1.00 93.31 108 ASP A C 1
ATOM 852 O O . ASP A 1 108 ? 23.403 5.303 -27.136 1.00 93.31 108 ASP A O 1
ATOM 856 N N . ALA A 1 109 ? 24.969 6.786 -27.768 1.00 96.06 109 ALA A N 1
ATOM 857 C CA . ALA A 1 109 ? 25.225 7.294 -26.424 1.00 96.06 109 ALA A CA 1
ATOM 858 C C . ALA A 1 109 ? 23.978 7.956 -25.814 1.00 96.06 109 ALA A C 1
ATOM 860 O O . ALA A 1 109 ? 23.654 7.691 -24.657 1.00 96.06 109 ALA A O 1
ATOM 861 N N . GLU A 1 110 ? 23.234 8.750 -26.590 1.00 96.69 110 GLU A N 1
ATOM 862 C CA . GLU A 1 110 ? 21.971 9.354 -26.153 1.00 96.69 110 GLU A CA 1
ATOM 863 C C . GLU A 1 110 ? 20.913 8.287 -25.823 1.00 96.69 110 GLU A C 1
ATOM 865 O O . GLU A 1 110 ? 20.267 8.344 -24.772 1.00 96.69 110 GLU A O 1
ATOM 870 N N . ILE A 1 111 ? 20.763 7.269 -26.678 1.00 96.44 111 ILE A N 1
ATOM 871 C CA . ILE A 1 111 ? 19.836 6.151 -26.448 1.00 96.44 111 ILE A CA 1
ATOM 872 C C . ILE A 1 111 ? 20.199 5.407 -25.160 1.00 96.44 111 ILE A C 1
ATOM 874 O O . ILE A 1 111 ? 19.315 5.113 -24.349 1.00 96.44 111 ILE A O 1
ATOM 878 N N . MET A 1 112 ? 21.483 5.112 -24.953 1.00 95.81 112 MET A N 1
ATOM 879 C CA . MET A 1 112 ? 21.966 4.433 -23.750 1.00 95.81 112 MET A CA 1
ATOM 880 C C . MET A 1 112 ? 21.757 5.283 -22.496 1.00 95.81 112 MET A C 1
ATOM 882 O O . MET A 1 112 ? 21.238 4.772 -21.504 1.00 95.81 112 MET A O 1
ATOM 886 N N . ALA A 1 113 ? 22.060 6.582 -22.551 1.00 96.62 113 ALA A N 1
ATOM 887 C CA . ALA A 1 113 ? 21.818 7.508 -21.447 1.00 96.62 113 ALA A CA 1
ATOM 888 C C . ALA A 1 113 ? 20.325 7.586 -21.091 1.00 96.62 113 ALA A C 1
ATOM 890 O O . ALA A 1 113 ? 19.956 7.527 -19.917 1.00 96.62 113 ALA A O 1
ATOM 891 N N . ARG A 1 114 ? 19.439 7.636 -22.095 1.00 96.69 114 ARG A N 1
ATOM 892 C CA . ARG A 1 114 ? 17.985 7.655 -21.884 1.00 96.69 114 ARG A CA 1
ATOM 893 C C . ARG A 1 114 ? 17.462 6.360 -21.261 1.00 96.69 114 ARG A C 1
ATOM 895 O O . ARG A 1 114 ? 16.553 6.413 -20.432 1.00 96.69 114 ARG A O 1
ATOM 902 N N . ARG A 1 115 ? 18.011 5.205 -21.653 1.00 96.50 115 ARG A N 1
ATOM 903 C CA . ARG A 1 115 ? 17.685 3.906 -21.037 1.00 96.50 115 ARG A CA 1
ATOM 904 C C . ARG A 1 115 ? 18.136 3.868 -19.580 1.00 96.50 115 ARG A C 1
ATOM 906 O O . ARG A 1 115 ? 17.301 3.645 -18.713 1.00 96.50 115 ARG A O 1
ATOM 913 N N . ALA A 1 116 ? 19.392 4.222 -19.311 1.00 96.12 116 ALA A N 1
ATOM 914 C CA . ALA A 1 116 ? 19.932 4.272 -17.955 1.00 96.12 116 ALA A CA 1
ATOM 915 C C . ALA A 1 116 ? 19.125 5.212 -17.039 1.00 96.12 116 ALA A C 1
ATOM 917 O O . ALA A 1 116 ? 18.804 4.851 -15.909 1.00 96.12 116 ALA A O 1
ATOM 918 N N . ALA A 1 117 ? 18.726 6.388 -17.536 1.00 95.94 117 ALA A N 1
ATOM 919 C CA . ALA A 1 117 ? 17.887 7.320 -16.785 1.00 95.94 117 ALA A CA 1
ATOM 920 C C . ALA A 1 117 ? 16.504 6.733 -16.451 1.00 95.94 117 ALA A C 1
ATOM 922 O O . ALA A 1 117 ? 16.011 6.907 -15.337 1.00 95.94 117 ALA A O 1
ATOM 923 N N . ARG A 1 118 ? 15.879 6.012 -17.392 1.00 96.00 118 ARG A N 1
ATOM 924 C CA . ARG A 1 118 ? 14.591 5.343 -17.161 1.00 96.00 118 ARG A CA 1
ATOM 925 C C . ARG A 1 118 ? 14.717 4.224 -16.125 1.00 96.00 118 ARG A C 1
ATOM 927 O O . ARG A 1 118 ? 13.865 4.127 -15.245 1.00 96.00 118 ARG A O 1
ATOM 934 N N . ASP A 1 119 ? 15.771 3.422 -16.207 1.00 95.38 119 ASP A N 1
ATOM 935 C CA . ASP A 1 119 ? 16.008 2.312 -15.280 1.00 95.38 119 ASP A CA 1
ATOM 936 C C . ASP A 1 119 ? 16.300 2.822 -13.860 1.00 95.38 119 ASP A C 1
ATOM 938 O O . ASP A 1 119 ? 15.771 2.292 -12.878 1.00 95.38 119 ASP A O 1
ATOM 942 N N . ALA A 1 120 ? 17.062 3.915 -13.742 1.00 95.19 120 ALA A N 1
ATOM 943 C CA . ALA A 1 120 ? 17.290 4.598 -12.472 1.00 95.19 120 ALA A CA 1
ATOM 944 C C . ALA A 1 120 ? 15.980 5.135 -11.867 1.00 95.19 120 ALA A C 1
ATOM 946 O O . ALA A 1 120 ? 15.711 4.918 -10.686 1.00 95.19 120 ALA A O 1
ATOM 947 N N . GLN A 1 121 ? 15.126 5.778 -12.674 1.00 95.31 121 GLN A N 1
ATOM 948 C CA . GLN A 1 121 ? 13.812 6.259 -12.225 1.00 95.31 121 GLN A CA 1
ATOM 949 C C . GLN A 1 121 ? 12.900 5.117 -11.765 1.00 95.31 121 GLN A C 1
ATOM 951 O O . GLN A 1 121 ? 12.239 5.233 -10.732 1.00 95.31 121 GLN A O 1
ATOM 956 N N . PHE A 1 122 ? 12.871 4.008 -12.506 1.00 93.75 122 PHE A N 1
ATOM 957 C CA . PHE A 1 122 ? 12.090 2.828 -12.142 1.00 93.75 122 PHE A CA 1
ATOM 958 C C . PHE A 1 122 ? 12.561 2.225 -10.812 1.00 93.75 122 PHE A C 1
ATOM 960 O O . PHE A 1 122 ? 11.745 1.952 -9.931 1.00 93.75 122 PHE A O 1
ATOM 967 N N . THR A 1 123 ? 13.877 2.089 -10.635 1.00 94.25 123 THR A N 1
ATOM 968 C CA . THR A 1 123 ? 14.481 1.555 -9.407 1.00 94.25 123 THR A CA 1
ATOM 969 C C . THR A 1 123 ? 14.172 2.446 -8.203 1.00 94.25 123 THR A C 1
ATOM 971 O O . THR A 1 123 ? 13.662 1.957 -7.195 1.00 94.25 123 THR A O 1
ATOM 974 N N . ALA A 1 124 ? 14.366 3.763 -8.332 1.00 94.19 124 ALA A N 1
ATOM 975 C CA . ALA A 1 124 ? 14.038 4.723 -7.279 1.00 94.19 124 ALA A CA 1
ATOM 976 C C . ALA A 1 124 ? 12.544 4.690 -6.900 1.00 94.19 124 ALA A C 1
ATOM 978 O O . ALA A 1 124 ? 12.190 4.751 -5.721 1.00 94.19 124 ALA A O 1
ATOM 979 N N . ALA A 1 125 ? 11.649 4.542 -7.884 1.00 92.75 125 ALA A N 1
ATOM 980 C CA . ALA A 1 125 ? 10.217 4.420 -7.629 1.00 92.75 125 ALA A CA 1
ATOM 981 C C . ALA A 1 125 ? 9.865 3.136 -6.856 1.00 92.75 125 ALA A C 1
ATOM 983 O O . ALA A 1 125 ? 9.014 3.183 -5.966 1.00 92.75 125 ALA A O 1
ATOM 984 N N . LEU A 1 126 ? 10.506 2.003 -7.162 1.00 92.44 126 LEU A N 1
ATOM 985 C CA . LEU A 1 126 ? 10.301 0.749 -6.431 1.00 92.44 126 LEU A CA 1
ATOM 986 C C . LEU A 1 126 ? 10.815 0.824 -4.990 1.00 92.44 126 LEU A C 1
ATOM 988 O O . LEU A 1 126 ? 10.120 0.376 -4.077 1.00 92.44 126 LEU A O 1
ATOM 992 N N . GLU A 1 127 ? 11.991 1.412 -4.769 1.00 93.69 127 GLU A N 1
ATOM 993 C CA . GLU A 1 127 ? 12.535 1.606 -3.421 1.00 93.69 127 GLU A CA 1
ATOM 994 C C . GLU A 1 127 ? 11.615 2.470 -2.562 1.00 93.69 127 GLU A C 1
ATOM 996 O O . GLU A 1 127 ? 11.320 2.124 -1.419 1.00 93.69 127 GLU A O 1
ATOM 1001 N N . GLU A 1 128 ? 11.089 3.554 -3.125 1.00 93.06 128 GLU A N 1
ATOM 1002 C CA . GLU A 1 128 ? 10.138 4.420 -2.435 1.00 93.06 128 GLU A CA 1
ATOM 1003 C C . GLU A 1 128 ? 8.820 3.691 -2.108 1.00 93.06 128 GLU A C 1
ATOM 1005 O O . GLU A 1 128 ? 8.268 3.840 -1.015 1.00 93.06 128 GLU A O 1
ATOM 1010 N N . GLN A 1 129 ? 8.313 2.849 -3.015 1.00 93.19 129 GLN A N 1
ATOM 1011 C CA . GLN A 1 129 ? 7.151 1.999 -2.720 1.00 93.19 129 GLN A CA 1
ATOM 1012 C C . GLN A 1 129 ? 7.434 0.989 -1.600 1.00 93.19 129 GLN A C 1
ATOM 1014 O O . GLN A 1 129 ? 6.539 0.698 -0.799 1.00 93.19 129 GLN A O 1
ATOM 1019 N N . ARG A 1 130 ? 8.661 0.458 -1.532 1.00 92.12 130 ARG A N 1
ATOM 1020 C CA . ARG A 1 130 ? 9.092 -0.442 -0.458 1.00 92.12 130 ARG A CA 1
ATOM 1021 C C . ARG A 1 130 ? 9.162 0.292 0.880 1.00 92.12 130 ARG A C 1
ATOM 1023 O O . ARG A 1 130 ? 8.568 -0.182 1.841 1.00 92.12 130 ARG A O 1
ATOM 1030 N N . ARG A 1 131 ? 9.764 1.485 0.922 1.00 93.31 131 ARG A N 1
ATOM 1031 C CA . ARG A 1 131 ? 9.825 2.331 2.131 1.00 93.31 131 ARG A CA 1
ATOM 1032 C C . ARG A 1 131 ? 8.436 2.642 2.686 1.00 93.31 131 ARG A C 1
ATOM 1034 O O . ARG A 1 131 ? 8.197 2.483 3.877 1.00 93.31 131 ARG A O 1
ATOM 1041 N N . ARG A 1 132 ? 7.487 3.025 1.825 1.00 89.81 132 ARG A N 1
ATOM 1042 C CA . ARG A 1 132 ? 6.084 3.262 2.224 1.00 89.81 132 ARG A CA 1
ATOM 1043 C C . ARG A 1 132 ? 5.413 2.022 2.797 1.00 89.81 132 ARG A C 1
ATOM 1045 O O . ARG A 1 132 ? 4.635 2.128 3.740 1.00 89.81 132 ARG A O 1
ATOM 1052 N N . HIS A 1 133 ? 5.681 0.863 2.203 1.00 93.12 133 HIS A N 1
ATOM 1053 C CA . HIS A 1 133 ? 5.168 -0.404 2.705 1.00 93.12 133 HIS A CA 1
ATOM 1054 C C . HIS A 1 133 ? 5.747 -0.708 4.095 1.00 93.12 133 HIS A C 1
ATOM 1056 O O . HIS A 1 133 ? 4.988 -0.929 5.035 1.00 93.12 133 HIS A O 1
ATOM 1062 N N . GLU A 1 134 ? 7.074 -0.664 4.238 1.00 93.19 134 GLU A N 1
ATOM 1063 C CA . GLU A 1 134 ? 7.791 -0.905 5.498 1.00 93.19 134 GLU A CA 1
ATOM 1064 C C . GLU A 1 134 ? 7.348 0.048 6.620 1.00 93.19 134 GLU A C 1
ATOM 1066 O O . GLU A 1 134 ? 7.244 -0.379 7.765 1.00 93.19 134 GLU A O 1
ATOM 1071 N N . ALA A 1 135 ? 7.015 1.302 6.299 1.00 93.44 135 ALA A N 1
ATOM 1072 C CA . ALA A 1 135 ? 6.605 2.301 7.285 1.00 93.44 135 ALA A CA 1
ATOM 1073 C C . ALA A 1 135 ? 5.161 2.155 7.800 1.00 93.44 135 ALA A C 1
ATOM 1075 O O . ALA A 1 135 ? 4.868 2.618 8.895 1.00 93.44 135 ALA A O 1
ATOM 1076 N N . LEU A 1 136 ? 4.236 1.582 7.019 1.00 95.88 136 LEU A N 1
ATOM 1077 C CA . LEU A 1 136 ? 2.800 1.592 7.349 1.00 95.88 136 LEU A CA 1
ATOM 1078 C C . LEU A 1 136 ? 2.222 0.205 7.632 1.00 95.88 136 LEU A C 1
ATOM 1080 O O . LEU A 1 136 ? 1.330 0.060 8.468 1.00 95.88 136 LEU A O 1
ATOM 1084 N N . VAL A 1 137 ? 2.697 -0.824 6.930 1.00 97.19 137 VAL A N 1
ATOM 1085 C CA . VAL A 1 137 ? 2.130 -2.171 7.050 1.00 97.19 137 VAL A CA 1
ATOM 1086 C C . VAL A 1 137 ? 2.285 -2.766 8.455 1.00 97.19 137 VAL A C 1
ATOM 1088 O O . VAL A 1 137 ? 1.313 -3.364 8.917 1.00 97.19 137 VAL A O 1
ATOM 1091 N N . PRO A 1 138 ? 3.412 -2.595 9.176 1.00 97.12 138 PRO A N 1
ATOM 1092 C CA . PRO A 1 138 ? 3.528 -3.084 10.550 1.00 97.12 138 PRO A CA 1
ATOM 1093 C C . PRO A 1 138 ? 2.485 -2.479 11.498 1.00 97.12 138 PRO A C 1
ATOM 1095 O O . PRO A 1 138 ? 1.855 -3.212 12.256 1.00 97.12 138 PRO A O 1
ATOM 1098 N N . ASP A 1 139 ? 2.240 -1.170 11.407 1.00 96.56 139 ASP A N 1
ATOM 1099 C CA . ASP A 1 139 ? 1.246 -0.488 12.242 1.00 96.56 139 ASP A CA 1
ATOM 1100 C C . ASP A 1 139 ? -0.178 -0.955 11.927 1.00 96.56 139 ASP A C 1
ATOM 1102 O O . ASP A 1 139 ? -0.973 -1.204 12.836 1.00 96.56 139 ASP A O 1
ATOM 1106 N N . ALA A 1 140 ? -0.496 -1.120 10.639 1.00 97.19 140 ALA A N 1
ATOM 1107 C CA . ALA A 1 140 ? -1.794 -1.627 10.212 1.00 97.19 140 ALA A CA 1
ATOM 1108 C C . ALA A 1 140 ? -2.016 -3.083 10.660 1.00 97.19 140 ALA A C 1
ATOM 1110 O O . ALA A 1 140 ? -3.106 -3.409 11.127 1.00 97.19 140 ALA A O 1
ATOM 1111 N N . ARG A 1 141 ? -0.984 -3.939 10.581 1.00 97.19 141 ARG A N 1
ATOM 1112 C CA . ARG A 1 141 ? -1.024 -5.317 11.104 1.00 97.19 141 ARG A CA 1
ATOM 1113 C C . ARG A 1 141 ? -1.270 -5.332 12.604 1.00 97.19 141 ARG A C 1
ATOM 1115 O O . ARG A 1 141 ? -2.236 -5.943 13.037 1.00 97.19 141 ARG A O 1
ATOM 1122 N N . ARG A 1 142 ? -0.486 -4.573 13.373 1.00 96.44 142 ARG A N 1
ATOM 1123 C CA . ARG A 1 142 ? -0.666 -4.457 14.826 1.00 96.44 142 ARG A CA 1
ATOM 1124 C C . ARG A 1 142 ? -2.085 -4.005 15.186 1.00 96.44 142 ARG A C 1
ATOM 1126 O O . ARG A 1 142 ? -2.728 -4.610 16.034 1.00 96.44 142 ARG A O 1
ATOM 1133 N N . SER A 1 143 ? -2.614 -2.990 14.496 1.00 95.81 143 SER A N 1
ATOM 1134 C CA . SER A 1 143 ? -3.999 -2.533 14.688 1.00 95.81 143 SER A CA 1
ATOM 1135 C C . SER A 1 143 ? -5.035 -3.624 14.385 1.00 95.81 143 SER A C 1
ATOM 1137 O O . SER A 1 143 ? -6.027 -3.748 15.100 1.00 95.81 143 SER A O 1
ATOM 1139 N N . MET A 1 144 ? -4.811 -4.445 13.359 1.00 93.50 144 MET A N 1
ATOM 1140 C CA . MET A 1 144 ? -5.687 -5.572 13.026 1.00 93.50 144 MET A CA 1
ATOM 1141 C C . MET A 1 144 ? -5.583 -6.725 14.032 1.00 93.50 144 MET A C 1
ATOM 1143 O O . MET A 1 144 ? -6.593 -7.346 14.364 1.00 93.50 144 MET A O 1
ATOM 1147 N N . ASP A 1 145 ? -4.396 -6.998 14.553 1.00 92.31 145 ASP A N 1
ATOM 1148 C CA . ASP A 1 145 ? -4.194 -8.082 15.511 1.00 92.31 145 ASP A CA 1
ATOM 1149 C C . ASP A 1 145 ? -4.795 -7.718 16.878 1.00 92.31 145 ASP A C 1
ATOM 1151 O O . ASP A 1 145 ? -5.573 -8.481 17.448 1.00 92.31 145 ASP A O 1
ATOM 1155 N N . GLU A 1 146 ? -4.519 -6.507 17.365 1.00 91.00 146 GLU A N 1
ATOM 1156 C CA . GLU A 1 146 ? -4.928 -6.055 18.700 1.00 91.00 146 GLU A CA 1
ATOM 1157 C C . GLU A 1 146 ? -6.348 -5.475 18.728 1.00 91.00 146 GLU A C 1
ATOM 1159 O O . GLU A 1 146 ? -7.072 -5.592 19.717 1.00 91.00 146 GLU A O 1
ATOM 1164 N N . ARG A 1 147 ? -6.753 -4.783 17.656 1.00 91.62 147 ARG A N 1
ATOM 1165 C CA . ARG A 1 147 ? -7.912 -3.876 17.661 1.00 91.62 147 ARG A CA 1
ATOM 1166 C C . ARG A 1 147 ? -8.792 -4.017 16.420 1.00 91.62 147 ARG A C 1
ATOM 1168 O O . ARG A 1 147 ? -9.457 -3.057 16.036 1.00 91.62 147 ARG A O 1
ATOM 1175 N N . ARG A 1 148 ? -8.887 -5.196 15.792 1.00 90.38 148 ARG A N 1
ATOM 1176 C CA . ARG A 1 148 ? -9.743 -5.390 14.593 1.00 90.38 148 ARG A CA 1
ATOM 1177 C C . ARG A 1 148 ? -11.233 -5.098 14.810 1.00 90.38 148 ARG A C 1
ATOM 1179 O O . ARG A 1 148 ? -11.923 -4.810 13.842 1.00 90.38 148 ARG A O 1
ATOM 1186 N N . TRP A 1 149 ? -11.727 -5.066 16.049 1.00 88.62 149 TRP A N 1
ATOM 1187 C CA . TRP A 1 149 ? -13.069 -4.552 16.379 1.00 88.62 149 TRP A CA 1
ATOM 1188 C C . TRP A 1 149 ? -13.258 -3.063 16.028 1.00 88.62 149 TRP A C 1
ATOM 1190 O O . TRP A 1 149 ? -14.375 -2.623 15.773 1.00 88.62 149 TRP A O 1
ATOM 1200 N N . SER A 1 150 ? -12.180 -2.274 15.963 1.00 93.00 150 SER A N 1
ATOM 1201 C CA . SER A 1 150 ? -12.231 -0.851 15.596 1.00 93.00 150 SER A CA 1
ATOM 1202 C C . SER A 1 150 ? -12.464 -0.620 14.093 1.00 93.00 150 SER A C 1
ATOM 1204 O O . SER A 1 150 ? -12.748 0.501 13.662 1.00 93.00 150 SER A O 1
ATOM 1206 N N . TRP A 1 151 ? -12.414 -1.682 13.285 1.00 92.81 151 TRP A N 1
ATOM 1207 C CA . TRP A 1 151 ? -12.580 -1.648 11.837 1.00 92.81 151 TRP A CA 1
ATOM 1208 C C . TRP A 1 151 ? -14.044 -1.894 11.464 1.00 92.81 151 TRP A C 1
ATOM 1210 O O . TRP A 1 151 ? -14.494 -3.020 11.282 1.00 92.81 151 TRP A O 1
ATOM 1220 N N . ALA A 1 152 ? -14.799 -0.800 11.347 1.00 83.81 152 ALA A N 1
ATOM 1221 C CA . ALA A 1 152 ? -16.265 -0.781 11.346 1.00 83.81 152 ALA A CA 1
ATOM 1222 C C . ALA A 1 152 ? -16.992 -1.676 10.326 1.00 83.81 152 ALA A C 1
ATOM 1224 O O . ALA A 1 152 ? -18.180 -1.956 10.502 1.00 83.81 152 ALA A O 1
ATOM 1225 N N . LYS A 1 153 ? -16.341 -2.040 9.218 1.00 88.00 153 LYS A N 1
ATOM 1226 C CA . LYS A 1 153 ? -16.953 -2.778 8.109 1.00 88.00 153 LYS A CA 1
ATOM 1227 C C . LYS A 1 153 ? -16.081 -3.968 7.734 1.00 88.00 153 LYS A C 1
ATOM 1229 O O . LYS A 1 153 ? -14.880 -3.803 7.547 1.00 88.00 153 LYS A O 1
ATOM 1234 N N . ALA A 1 154 ? -16.707 -5.120 7.492 1.00 87.81 154 ALA A N 1
ATOM 1235 C CA . ALA A 1 154 ? -16.019 -6.301 6.963 1.00 87.81 154 ALA A CA 1
ATOM 1236 C C . ALA A 1 154 ? -15.260 -5.990 5.658 1.00 87.81 154 ALA A C 1
ATOM 1238 O O . ALA A 1 154 ? -14.108 -6.371 5.517 1.00 87.81 154 ALA A O 1
ATOM 1239 N N . ALA A 1 155 ? -15.847 -5.181 4.771 1.00 92.06 155 ALA A N 1
ATOM 1240 C CA . ALA A 1 155 ? -15.181 -4.741 3.544 1.00 92.06 155 ALA A CA 1
ATOM 1241 C C . ALA A 1 155 ? -13.918 -3.889 3.795 1.00 92.06 155 ALA A C 1
ATOM 1243 O O . ALA A 1 155 ? -12.961 -3.989 3.037 1.00 92.06 155 ALA A O 1
ATOM 1244 N N . ASP A 1 156 ? -13.891 -3.063 4.852 1.00 94.38 156 ASP A N 1
ATOM 1245 C CA . ASP A 1 156 ? -12.690 -2.285 5.202 1.00 94.38 156 ASP A CA 1
ATOM 1246 C C . ASP A 1 156 ? -11.576 -3.217 5.716 1.00 94.38 156 ASP A C 1
ATOM 1248 O O . ASP A 1 156 ? -10.405 -3.013 5.404 1.00 94.38 156 ASP A O 1
ATOM 1252 N N . VAL A 1 157 ? -11.950 -4.253 6.472 1.00 93.62 157 VAL A N 1
ATOM 1253 C CA . VAL A 1 157 ? -11.047 -5.308 6.951 1.00 93.62 157 VAL A CA 1
ATOM 1254 C C . VAL A 1 157 ? -10.460 -6.109 5.787 1.00 93.62 157 VAL A C 1
ATOM 1256 O O . VAL A 1 157 ? -9.241 -6.225 5.687 1.00 93.62 157 VAL A O 1
ATOM 1259 N N . GLU A 1 158 ? -11.307 -6.612 4.889 1.00 95.31 158 GLU A N 1
ATOM 1260 C CA . GLU A 1 158 ? -10.889 -7.380 3.710 1.00 95.31 158 GLU A CA 1
ATOM 1261 C C . GLU A 1 158 ? -9.969 -6.552 2.803 1.00 95.31 158 GLU A C 1
ATOM 1263 O O . GLU A 1 158 ? -8.928 -7.028 2.348 1.00 95.31 158 GLU A O 1
ATOM 1268 N N . GLU A 1 159 ? -10.314 -5.280 2.572 1.00 97.50 159 GLU A N 1
ATOM 1269 C CA . GLU A 1 159 ? -9.486 -4.371 1.782 1.00 97.50 159 GLU A CA 1
ATOM 1270 C C . GLU A 1 159 ? -8.124 -4.126 2.449 1.00 97.50 159 GLU A C 1
ATOM 1272 O O . GLU A 1 159 ? -7.092 -4.141 1.774 1.00 97.50 159 GLU A O 1
ATOM 1277 N N . ALA A 1 160 ? -8.096 -3.930 3.769 1.00 97.31 160 ALA A N 1
ATOM 1278 C CA . ALA A 1 160 ? -6.856 -3.736 4.509 1.00 97.31 160 ALA A CA 1
ATOM 1279 C C . ALA A 1 160 ? -5.960 -4.978 4.470 1.00 97.31 160 ALA A C 1
ATOM 1281 O O . ALA A 1 160 ? -4.773 -4.847 4.176 1.00 97.31 160 ALA A O 1
ATOM 1282 N N . GLU A 1 161 ? -6.513 -6.174 4.685 1.00 96.94 161 GLU A N 1
ATOM 1283 C CA . GLU A 1 161 ? -5.783 -7.444 4.573 1.00 96.94 161 GLU A CA 1
ATOM 1284 C C . GLU A 1 161 ? -5.202 -7.625 3.165 1.00 96.94 161 GLU A C 1
ATOM 1286 O O . GLU A 1 161 ? -4.016 -7.931 3.014 1.00 96.94 161 GLU A O 1
ATOM 1291 N N . ALA A 1 162 ? -5.990 -7.334 2.126 1.00 97.69 162 ALA A N 1
ATOM 1292 C CA . ALA A 1 162 ? -5.533 -7.398 0.741 1.00 97.69 162 ALA A CA 1
ATOM 1293 C C . ALA A 1 162 ? -4.410 -6.393 0.429 1.00 97.69 162 ALA A C 1
ATOM 1295 O O . ALA A 1 162 ? -3.543 -6.677 -0.400 1.00 97.69 162 ALA A O 1
ATOM 1296 N N . LEU A 1 163 ? -4.404 -5.216 1.065 1.00 97.38 163 LEU A N 1
ATOM 1297 C CA . LEU A 1 163 ? -3.328 -4.227 0.935 1.00 97.38 163 LEU A CA 1
ATOM 1298 C C . LEU A 1 163 ? -2.071 -4.653 1.708 1.00 97.38 163 LEU A C 1
ATOM 1300 O O . LEU A 1 163 ? -0.972 -4.565 1.165 1.00 97.38 163 LEU A O 1
ATOM 1304 N N . ILE A 1 164 ? -2.238 -5.158 2.931 1.00 96.81 164 ILE A N 1
ATOM 1305 C CA . ILE A 1 164 ? -1.176 -5.651 3.823 1.00 96.81 164 ILE A CA 1
ATOM 1306 C C . ILE A 1 164 ? -0.451 -6.882 3.251 1.00 96.81 164 ILE A C 1
ATOM 1308 O O . ILE A 1 164 ? 0.724 -7.107 3.555 1.00 96.81 164 ILE A O 1
ATOM 1312 N N . ALA A 1 165 ? -1.141 -7.698 2.452 1.00 96.44 165 ALA A N 1
ATOM 1313 C CA . ALA A 1 165 ? -0.577 -8.888 1.816 1.00 96.44 165 ALA A CA 1
ATOM 1314 C C . ALA A 1 165 ? 0.310 -8.576 0.594 1.00 96.44 165 ALA A C 1
ATOM 1316 O O . ALA A 1 165 ? 1.019 -9.456 0.098 1.00 96.44 165 ALA A O 1
ATOM 1317 N N . ARG A 1 166 ? 0.281 -7.341 0.073 1.00 94.25 166 ARG A N 1
ATOM 1318 C CA . ARG A 1 166 ? 1.121 -6.939 -1.068 1.00 94.25 166 ARG A CA 1
ATOM 1319 C C . ARG A 1 166 ? 2.584 -6.854 -0.641 1.00 94.25 166 ARG A C 1
ATOM 1321 O O . ARG A 1 166 ? 2.877 -6.581 0.507 1.00 94.25 166 ARG A O 1
ATOM 1328 N N . LYS A 1 167 ? 3.519 -7.037 -1.580 1.00 91.00 167 LYS A N 1
ATOM 1329 C CA . LYS A 1 167 ? 4.964 -6.879 -1.306 1.00 91.00 167 LYS A CA 1
ATOM 1330 C C . LYS A 1 167 ? 5.406 -5.415 -1.226 1.00 91.00 167 LYS A C 1
ATOM 1332 O O . LYS A 1 167 ? 6.374 -5.099 -0.545 1.00 91.00 167 LYS A O 1
ATOM 1337 N N . THR A 1 168 ? 4.730 -4.534 -1.959 1.00 92.94 168 THR A N 1
ATOM 1338 C CA . THR A 1 168 ? 4.991 -3.091 -1.993 1.00 92.94 168 THR A CA 1
ATOM 1339 C C . THR A 1 168 ? 3.678 -2.325 -2.119 1.00 92.94 168 THR A C 1
ATOM 1341 O O . THR A 1 168 ? 2.670 -2.856 -2.598 1.00 92.94 168 THR A O 1
ATOM 1344 N N . LEU A 1 169 ? 3.682 -1.058 -1.696 1.00 93.38 169 LEU A N 1
ATOM 1345 C CA . LEU A 1 169 ? 2.530 -0.172 -1.830 1.00 93.38 169 LEU A CA 1
ATOM 1346 C C . LEU A 1 169 ? 2.854 0.977 -2.783 1.00 93.38 169 LEU A C 1
ATOM 1348 O O . LEU A 1 169 ? 3.638 1.876 -2.478 1.00 93.38 169 LEU A O 1
ATOM 1352 N N . GLY A 1 170 ? 2.168 0.991 -3.927 1.00 93.38 170 GLY A N 1
ATOM 1353 C CA . GLY A 1 170 ? 2.051 2.189 -4.755 1.00 93.38 170 GLY A CA 1
ATOM 1354 C C . GLY A 1 170 ? 1.426 3.352 -3.973 1.00 93.38 170 GLY A C 1
ATOM 1355 O O . GLY A 1 170 ? 0.768 3.152 -2.952 1.00 93.38 170 GLY A O 1
ATOM 1356 N N . HIS A 1 171 ? 1.583 4.582 -4.466 1.00 92.88 171 HIS A N 1
ATOM 1357 C CA . HIS A 1 171 ? 1.138 5.788 -3.752 1.00 92.88 171 HIS A CA 1
ATOM 1358 C C . HIS A 1 171 ? -0.355 5.760 -3.363 1.00 92.88 171 HIS A C 1
ATOM 1360 O O . HIS A 1 171 ? -0.702 6.029 -2.214 1.00 92.88 171 HIS A O 1
ATOM 1366 N N . ALA A 1 172 ? -1.237 5.380 -4.294 1.00 95.31 172 ALA A N 1
ATOM 1367 C CA . ALA A 1 172 ? -2.675 5.288 -4.035 1.00 95.31 172 ALA A CA 1
ATOM 1368 C C . ALA A 1 172 ? -3.016 4.204 -2.997 1.00 95.31 172 ALA A C 1
ATOM 1370 O O . ALA A 1 172 ? -3.799 4.451 -2.084 1.00 95.31 172 ALA A O 1
ATOM 1371 N N . ALA A 1 173 ? -2.379 3.032 -3.097 1.00 96.56 173 ALA A N 1
ATOM 1372 C CA . ALA A 1 173 ? -2.563 1.924 -2.160 1.00 96.56 173 ALA A CA 1
ATOM 1373 C C . ALA A 1 173 ? -2.093 2.296 -0.743 1.00 96.56 173 ALA A C 1
ATOM 1375 O O . ALA A 1 173 ? -2.802 2.042 0.226 1.00 96.56 173 ALA A O 1
ATOM 1376 N N . HIS A 1 174 ? -0.947 2.974 -0.629 1.00 97.00 174 HIS A N 1
ATOM 1377 C CA . HIS A 1 174 ? -0.451 3.511 0.638 1.00 97.00 174 HIS A CA 1
ATOM 1378 C C . HIS A 1 174 ? -1.436 4.515 1.253 1.00 97.00 174 HIS A C 1
ATOM 1380 O O . HIS A 1 174 ? -1.818 4.376 2.412 1.00 97.00 174 HIS A O 1
ATOM 1386 N N . ARG A 1 175 ? -1.904 5.502 0.473 1.00 97.44 175 ARG A N 1
ATOM 1387 C CA . ARG A 1 175 ? -2.903 6.475 0.948 1.00 97.44 175 ARG A CA 1
ATOM 1388 C C . ARG A 1 175 ? -4.197 5.804 1.399 1.00 97.44 175 ARG A C 1
ATOM 1390 O O . ARG A 1 175 ? -4.786 6.230 2.389 1.00 97.44 175 ARG A O 1
ATOM 1397 N N . ARG A 1 176 ? -4.637 4.768 0.683 1.00 97.75 176 ARG A N 1
ATOM 1398 C CA . ARG A 1 176 ? -5.852 4.031 1.023 1.00 97.75 176 ARG A CA 1
ATOM 1399 C C . ARG A 1 176 ? -5.701 3.262 2.333 1.00 97.75 176 ARG A C 1
ATOM 1401 O O . ARG A 1 176 ? -6.572 3.395 3.187 1.00 97.75 176 ARG A O 1
ATOM 1408 N N . LEU A 1 177 ? -4.594 2.538 2.514 1.00 98.12 177 LEU A N 1
ATOM 1409 C CA . LEU A 1 177 ? -4.303 1.829 3.763 1.00 98.12 177 LEU A CA 1
ATOM 1410 C C . LEU A 1 177 ? -4.185 2.797 4.949 1.00 98.12 177 LEU A C 1
ATOM 1412 O O . LEU A 1 177 ? -4.724 2.521 6.014 1.00 98.12 177 LEU A O 1
ATOM 1416 N N . ARG A 1 178 ? -3.556 3.963 4.750 1.00 97.94 178 ARG A N 1
ATOM 1417 C CA . ARG A 1 178 ? -3.473 5.010 5.778 1.00 97.94 178 ARG A CA 1
ATOM 1418 C C . ARG A 1 178 ? -4.863 5.490 6.190 1.00 97.94 178 ARG A C 1
ATOM 1420 O O . ARG A 1 178 ? -5.192 5.438 7.361 1.00 97.94 178 ARG A O 1
ATOM 1427 N N . ALA A 1 179 ? -5.712 5.851 5.228 1.00 98.06 179 ALA A N 1
ATOM 1428 C CA . ALA A 1 179 ? -7.074 6.309 5.514 1.00 98.06 179 ALA A CA 1
ATOM 1429 C C . ALA A 1 179 ? -7.960 5.233 6.171 1.00 98.06 179 ALA A C 1
ATOM 1431 O O . ALA A 1 179 ? -8.929 5.545 6.859 1.00 98.06 179 ALA A O 1
ATOM 1432 N N . LEU A 1 180 ? -7.685 3.957 5.910 1.00 98.12 180 LEU A N 1
ATOM 1433 C CA . LEU A 1 180 ? -8.323 2.831 6.582 1.00 98.12 180 LEU A CA 1
ATOM 1434 C C . LEU A 1 180 ? -7.892 2.749 8.057 1.00 98.12 180 LEU A C 1
ATOM 1436 O O . LEU A 1 180 ? -8.755 2.719 8.934 1.00 98.12 180 LEU A O 1
ATOM 1440 N N . LEU A 1 181 ? -6.583 2.806 8.315 1.00 97.81 181 LEU A N 1
ATOM 1441 C CA . LEU A 1 181 ? -6.014 2.814 9.663 1.00 97.81 181 LEU A CA 1
ATOM 1442 C C . LEU A 1 181 ? -6.473 4.034 10.478 1.00 97.81 181 LEU A C 1
ATOM 1444 O O . LEU A 1 181 ? -6.972 3.869 11.586 1.00 97.81 181 LEU A O 1
ATOM 1448 N N . ASP A 1 182 ? -6.426 5.236 9.900 1.00 97.75 182 ASP A N 1
ATOM 1449 C CA . ASP A 1 182 ? -6.847 6.471 10.575 1.00 97.75 182 ASP A CA 1
ATOM 1450 C C . ASP A 1 182 ? -8.329 6.417 10.988 1.00 97.75 182 ASP A C 1
ATOM 1452 O O . ASP A 1 182 ? -8.720 6.930 12.036 1.00 97.75 182 ASP A O 1
ATOM 1456 N N . ARG A 1 183 ? -9.187 5.770 10.182 1.00 97.44 183 ARG A N 1
ATOM 1457 C CA . ARG A 1 183 ? -10.600 5.557 10.536 1.00 97.44 183 ARG A CA 1
ATOM 1458 C C . ARG A 1 183 ? -10.758 4.605 11.718 1.00 97.44 183 ARG A C 1
ATOM 1460 O O . ARG A 1 183 ? -11.628 4.848 12.556 1.00 97.44 183 ARG A O 1
ATOM 1467 N N . ALA A 1 184 ? -9.954 3.545 11.770 1.00 96.50 184 ALA A N 1
ATOM 1468 C CA . ALA A 1 184 ? -9.934 2.612 12.889 1.00 96.50 184 ALA A CA 1
ATOM 1469 C C . ALA A 1 184 ? -9.489 3.327 14.176 1.00 96.50 184 ALA A C 1
ATOM 1471 O O . ALA A 1 184 ? -10.218 3.308 15.167 1.00 96.50 184 ALA A O 1
ATOM 1472 N N . ASP A 1 185 ? -8.387 4.081 14.127 1.00 97.25 185 ASP A N 1
ATOM 1473 C CA . ASP A 1 185 ? -7.907 4.868 15.269 1.00 97.25 185 ASP A CA 1
ATOM 1474 C C . ASP A 1 185 ? -8.925 5.938 15.704 1.00 97.25 185 ASP A C 1
ATOM 1476 O O . ASP A 1 185 ? -9.178 6.112 16.896 1.00 97.25 185 ASP A O 1
ATOM 1480 N N . ALA A 1 186 ? -9.615 6.588 14.762 1.00 97.50 186 ALA A N 1
ATOM 1481 C CA . ALA A 1 186 ? -10.683 7.533 15.086 1.00 97.50 186 ALA A CA 1
ATOM 1482 C C . ALA A 1 186 ? -11.900 6.873 15.765 1.00 97.50 186 ALA A C 1
ATOM 1484 O O . ALA A 1 186 ? -12.595 7.534 16.540 1.00 97.50 186 ALA A O 1
ATOM 1485 N N . ASN A 1 187 ? -12.202 5.600 15.476 1.00 95.94 187 ASN A N 1
ATOM 1486 C CA . ASN A 1 187 ? -13.241 4.857 16.200 1.00 95.94 187 ASN A CA 1
ATOM 1487 C C . ASN A 1 187 ? -12.811 4.577 17.644 1.00 95.94 187 ASN A C 1
ATOM 1489 O O . ASN A 1 187 ? -13.629 4.748 18.548 1.00 95.94 187 ASN A O 1
ATOM 1493 N N . VAL A 1 188 ? -11.542 4.208 17.859 1.00 96.06 188 VAL A N 1
ATOM 1494 C CA . VAL A 1 188 ? -10.975 4.007 19.202 1.00 96.06 188 VAL A CA 1
ATOM 1495 C C . VAL A 1 188 ? -11.046 5.304 20.001 1.00 96.06 188 VAL A C 1
ATOM 1497 O O . VAL A 1 188 ? -11.675 5.326 21.054 1.00 96.06 188 VAL A O 1
ATOM 1500 N N . ALA A 1 189 ? -10.521 6.405 19.458 1.00 97.50 189 ALA A N 1
ATOM 1501 C CA . ALA A 1 189 ? -10.509 7.701 20.136 1.00 97.50 189 ALA A CA 1
ATOM 1502 C C . ALA A 1 189 ? -11.923 8.188 20.504 1.00 97.50 189 ALA A C 1
ATOM 1504 O O . ALA A 1 189 ? -12.148 8.714 21.593 1.00 97.50 189 ALA A O 1
ATOM 1505 N N . ARG A 1 190 ? -12.912 7.976 19.620 1.00 97.31 190 ARG A N 1
ATOM 1506 C CA . ARG A 1 190 ? -14.319 8.296 19.918 1.00 97.31 190 ARG A CA 1
ATOM 1507 C C . ARG A 1 190 ? -14.883 7.450 21.057 1.00 97.31 190 ARG A C 1
ATOM 1509 O O . ARG A 1 190 ? -15.618 7.979 21.887 1.00 97.31 190 ARG A O 1
ATOM 1516 N N . ALA A 1 191 ? -14.569 6.159 21.092 1.00 96.25 191 ALA A N 1
ATOM 1517 C CA . ALA A 1 191 ? -15.029 5.265 22.148 1.00 96.25 191 ALA A CA 1
ATOM 1518 C C . ALA A 1 191 ? -14.353 5.563 23.495 1.00 96.25 191 ALA A C 1
ATOM 1520 O O . ALA A 1 191 ? -15.034 5.582 24.517 1.00 96.25 191 ALA A O 1
ATOM 1521 N N . GLU A 1 192 ? -13.058 5.885 23.493 1.00 96.75 192 GLU A N 1
ATOM 1522 C CA . GLU A 1 192 ? -12.338 6.364 24.677 1.00 96.75 192 GLU A CA 1
ATOM 1523 C C . GLU A 1 192 ? -12.961 7.648 25.227 1.00 96.75 192 GLU A C 1
ATOM 1525 O O . GLU A 1 192 ? -13.321 7.696 26.404 1.00 96.75 192 GLU A O 1
ATOM 1530 N N . ALA A 1 193 ? -13.185 8.649 24.370 1.00 97.69 193 ALA A N 1
ATOM 1531 C CA . ALA A 1 193 ? -13.824 9.901 24.765 1.00 97.69 193 ALA A CA 1
ATOM 1532 C C . ALA A 1 193 ? -15.237 9.680 25.331 1.00 97.69 193 ALA A C 1
ATOM 1534 O O . ALA A 1 193 ? -15.604 10.303 26.324 1.00 97.69 193 ALA A O 1
ATOM 1535 N N . ALA A 1 194 ? -16.017 8.767 24.742 1.00 96.62 194 ALA A N 1
ATOM 1536 C CA . ALA A 1 194 ? -17.335 8.412 25.261 1.00 96.62 194 ALA A CA 1
ATOM 1537 C C . ALA A 1 194 ? -17.248 7.735 26.641 1.00 96.62 194 ALA A C 1
ATOM 1539 O O . ALA A 1 194 ? -18.026 8.067 27.532 1.00 96.62 194 ALA A O 1
ATOM 1540 N N . SER A 1 195 ? -16.284 6.829 26.839 1.00 96.69 195 SER A N 1
ATOM 154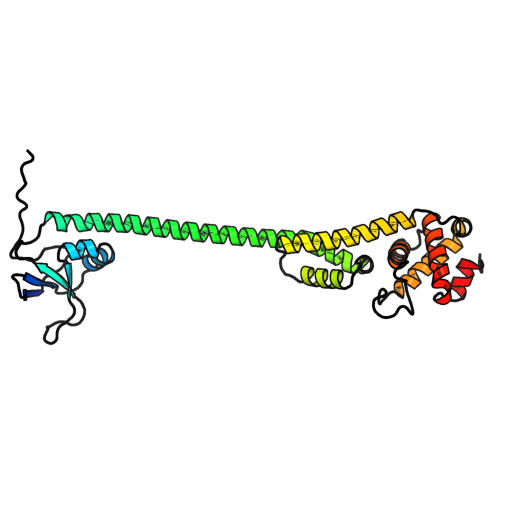1 C CA . SER A 1 195 ? -16.096 6.105 28.106 1.00 96.69 195 SER A CA 1
ATOM 1542 C C . SER A 1 195 ? -15.625 6.987 29.269 1.00 96.69 195 SER A C 1
ATOM 1544 O O . SER A 1 195 ? -15.841 6.635 30.427 1.00 96.69 195 SER A O 1
ATOM 1546 N N . ALA A 1 196 ? -15.025 8.142 28.965 1.00 96.81 196 ALA A N 1
ATOM 1547 C CA . ALA A 1 196 ? -14.573 9.115 29.956 1.00 96.81 196 ALA A CA 1
ATOM 1548 C C . ALA A 1 196 ? -15.718 9.961 30.546 1.00 96.81 196 ALA A C 1
ATOM 1550 O O . ALA A 1 196 ? -15.531 10.631 31.560 1.00 96.81 196 ALA A O 1
ATOM 1551 N N . VAL A 1 197 ? -16.907 9.954 29.930 1.00 97.50 197 VAL A N 1
ATOM 1552 C CA . VAL A 1 197 ? -18.068 10.702 30.430 1.00 97.50 197 VAL A CA 1
ATOM 1553 C C . VAL A 1 197 ? -18.879 9.808 31.375 1.00 97.50 197 VAL A C 1
ATOM 1555 O O . VAL A 1 197 ? -19.435 8.809 30.918 1.00 97.50 197 VAL A O 1
ATOM 1558 N N . PRO A 1 198 ? -18.992 10.132 32.677 1.00 97.25 198 PRO A N 1
ATOM 1559 C CA . PRO A 1 198 ? -19.674 9.271 33.638 1.00 97.25 198 PRO A CA 1
ATOM 1560 C C . PRO A 1 198 ? -21.182 9.170 33.374 1.00 97.25 198 PRO A C 1
ATOM 1562 O O . PRO A 1 198 ? -21.863 10.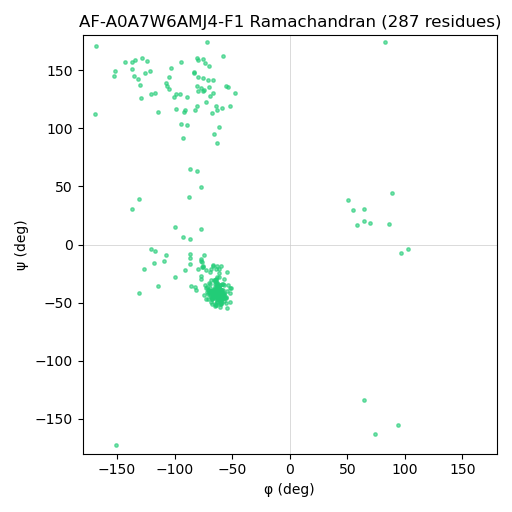156 33.082 1.00 97.25 198 PRO A O 1
ATOM 1565 N N . VAL A 1 199 ? -21.733 7.973 33.571 1.00 97.56 199 VAL A N 1
ATOM 1566 C CA . VAL A 1 199 ? -23.172 7.704 33.516 1.00 97.56 199 VAL A CA 1
ATOM 1567 C C . VAL A 1 199 ? -23.769 7.912 34.904 1.00 97.56 199 VAL A C 1
ATOM 1569 O O . VAL A 1 199 ? -23.671 7.049 35.777 1.00 97.56 199 VAL A O 1
ATOM 1572 N N . ALA A 1 200 ? -24.440 9.050 35.099 1.00 96.94 200 ALA A N 1
ATOM 1573 C CA . ALA A 1 200 ? -24.947 9.489 36.404 1.00 96.94 200 ALA A CA 1
ATOM 1574 C C . ALA A 1 200 ? -25.774 8.428 37.157 1.00 96.94 200 ALA A C 1
ATOM 1576 O O . ALA A 1 200 ? -25.642 8.298 38.371 1.00 96.94 200 ALA A O 1
ATOM 1577 N N . SER A 1 201 ? -26.584 7.632 36.450 1.00 96.19 201 SER A N 1
ATOM 1578 C CA . SER A 1 201 ? -27.425 6.602 37.077 1.00 96.19 201 SER A CA 1
ATOM 1579 C C . SER A 1 201 ? -26.645 5.415 37.652 1.00 96.19 201 SER A C 1
ATOM 1581 O O . SER A 1 201 ? -27.177 4.710 38.499 1.00 96.19 201 SER A O 1
ATOM 1583 N N . GLU A 1 202 ? -25.432 5.148 37.162 1.00 97.00 202 GLU A N 1
ATOM 1584 C CA . GLU A 1 202 ? -24.602 4.012 37.598 1.00 97.00 202 GLU A CA 1
ATOM 1585 C C . GLU A 1 202 ? -23.409 4.472 38.457 1.00 97.00 202 GLU A C 1
ATOM 1587 O O . GLU A 1 202 ? -22.727 3.644 39.055 1.00 97.00 202 GLU A O 1
ATOM 1592 N N . LEU A 1 203 ? -23.158 5.785 38.557 1.00 96.06 203 LEU A N 1
ATOM 1593 C CA . LEU A 1 203 ? -21.977 6.345 39.223 1.00 96.06 203 LEU A CA 1
ATOM 1594 C C . LEU A 1 203 ? -21.883 5.965 40.711 1.00 96.06 203 LEU A C 1
ATOM 1596 O O . LEU A 1 203 ? -20.790 5.744 41.223 1.00 96.06 203 LEU A O 1
ATOM 1600 N N . GLY A 1 204 ? -23.021 5.847 41.402 1.00 95.75 204 GLY A N 1
ATOM 1601 C CA . GLY A 1 204 ? -23.048 5.405 42.800 1.00 95.75 204 GLY A CA 1
ATOM 1602 C C . GLY A 1 204 ? -22.492 3.990 42.984 1.00 95.75 204 GLY A C 1
ATOM 1603 O O . GLY A 1 204 ? -21.688 3.761 43.881 1.00 95.75 204 GLY A O 1
ATOM 1604 N N . LEU A 1 205 ? -22.861 3.065 42.092 1.00 94.69 205 LEU A N 1
ATOM 1605 C CA . LEU A 1 205 ? -22.333 1.697 42.079 1.00 94.69 205 LEU A CA 1
ATOM 1606 C C . LEU A 1 205 ? -20.872 1.673 41.617 1.00 94.69 205 LEU A C 1
ATOM 1608 O O . LEU A 1 205 ? -20.050 0.966 42.192 1.00 94.69 205 LEU A O 1
ATOM 1612 N N . ALA A 1 206 ? -20.528 2.497 40.626 1.00 96.25 206 ALA A N 1
ATOM 1613 C CA . ALA A 1 206 ? -19.174 2.606 40.092 1.00 96.25 206 ALA A CA 1
ATOM 1614 C C . ALA A 1 206 ? -18.140 3.112 41.113 1.00 96.25 206 ALA A C 1
ATOM 1616 O O . ALA A 1 206 ? -16.950 2.910 40.915 1.00 96.25 206 ALA A O 1
ATOM 1617 N N . ARG A 1 207 ? -18.560 3.742 42.214 1.00 96.38 207 ARG A N 1
ATOM 1618 C CA . ARG A 1 207 ? -17.664 4.136 43.317 1.00 96.38 207 ARG A CA 1
ATOM 1619 C C . ARG A 1 207 ? -17.239 2.975 44.206 1.00 96.38 207 ARG A C 1
ATOM 1621 O O . ARG A 1 207 ? -16.256 3.096 44.931 1.00 96.38 207 ARG A O 1
ATOM 1628 N N . ILE A 1 208 ? -17.966 1.860 44.172 1.00 96.25 208 ILE A N 1
ATOM 1629 C CA . ILE A 1 208 ? -17.695 0.702 45.022 1.00 96.25 208 ILE A CA 1
ATOM 1630 C C . ILE A 1 208 ? -16.580 -0.133 44.369 1.00 96.25 208 ILE A C 1
ATOM 1632 O O . ILE A 1 208 ? -16.802 -0.687 43.288 1.00 96.25 208 ILE A O 1
ATOM 1636 N N . PRO A 1 209 ? -15.393 -0.283 44.996 1.00 95.31 209 PRO A N 1
ATOM 1637 C CA . PRO A 1 209 ? -14.248 -0.937 44.357 1.00 95.31 209 PRO A CA 1
ATOM 1638 C C . PRO A 1 209 ? -14.524 -2.369 43.888 1.00 95.31 209 PRO A C 1
ATOM 1640 O O . PRO A 1 209 ? -14.152 -2.731 42.775 1.00 95.31 209 PRO A O 1
ATOM 1643 N N . ALA A 1 210 ? -15.236 -3.164 44.689 1.00 94.88 210 ALA A N 1
ATOM 1644 C CA . ALA A 1 210 ? -15.583 -4.538 44.332 1.00 94.88 210 ALA A CA 1
ATOM 1645 C C . ALA A 1 210 ? -16.583 -4.627 43.160 1.00 94.88 210 ALA A C 1
ATOM 1647 O O . ALA A 1 210 ? -16.492 -5.555 42.355 1.00 94.88 210 ALA A O 1
ATOM 1648 N N . ILE A 1 211 ? -17.475 -3.637 42.993 1.00 96.19 211 ILE A N 1
ATOM 1649 C CA . ILE A 1 211 ? -18.329 -3.541 41.798 1.00 96.19 211 ILE A CA 1
ATOM 1650 C C . ILE A 1 211 ? -17.492 -3.161 40.577 1.00 96.19 211 ILE A C 1
ATOM 1652 O O . ILE A 1 211 ? -17.699 -3.742 39.516 1.00 96.19 211 ILE A O 1
ATOM 1656 N N . ARG A 1 212 ? -16.531 -2.234 40.699 1.00 96.25 212 ARG A N 1
ATOM 1657 C CA . ARG A 1 212 ? -15.629 -1.896 39.580 1.00 96.25 212 ARG A CA 1
ATOM 1658 C C . ARG A 1 212 ? -14.833 -3.105 39.104 1.00 96.25 212 ARG A C 1
ATOM 1660 O O . ARG A 1 212 ? -14.790 -3.354 37.905 1.00 96.25 212 ARG A O 1
ATOM 1667 N N . ALA A 1 213 ? -14.279 -3.882 40.034 1.00 96.31 213 ALA A N 1
ATOM 1668 C CA . ALA A 1 213 ? -13.576 -5.120 39.711 1.00 96.31 213 ALA A CA 1
ATOM 1669 C C . ALA A 1 213 ? -14.505 -6.130 39.010 1.00 96.31 213 ALA A C 1
ATOM 1671 O O . ALA A 1 213 ? -14.143 -6.703 37.986 1.00 96.31 213 ALA A O 1
ATOM 1672 N N . ALA A 1 214 ? -15.744 -6.290 39.492 1.00 96.75 214 ALA A N 1
ATOM 1673 C CA . ALA A 1 214 ? -16.743 -7.116 38.812 1.00 96.75 214 ALA A CA 1
ATOM 1674 C C . ALA A 1 214 ? -17.121 -6.562 37.421 1.00 96.75 214 ALA A C 1
ATOM 1676 O O . ALA A 1 214 ? -17.411 -7.331 36.506 1.00 96.75 214 ALA A O 1
ATOM 1677 N N . ALA A 1 215 ? -17.128 -5.239 37.235 1.00 97.69 215 ALA A N 1
ATOM 1678 C CA . ALA A 1 215 ? -17.411 -4.607 35.948 1.00 97.69 215 ALA A CA 1
ATOM 1679 C C . ALA A 1 215 ? -16.283 -4.863 34.945 1.00 97.69 215 ALA A C 1
ATOM 1681 O O . ALA A 1 215 ? -16.586 -5.211 33.805 1.00 97.69 215 ALA A O 1
ATOM 1682 N N . ALA A 1 216 ? -15.022 -4.773 35.382 1.00 97.75 216 ALA A N 1
ATOM 1683 C CA . ALA A 1 216 ? -13.845 -5.158 34.603 1.00 97.75 216 ALA A CA 1
ATOM 1684 C C . ALA A 1 216 ? -13.926 -6.629 34.156 1.00 97.75 216 ALA A C 1
ATOM 1686 O O . ALA A 1 216 ? -13.824 -6.926 32.966 1.00 97.75 216 ALA A O 1
ATOM 1687 N N . GLU A 1 217 ? -14.232 -7.538 35.089 1.00 97.50 217 GLU A N 1
ATOM 1688 C CA . GLU A 1 217 ? -14.463 -8.962 34.805 1.00 97.50 217 GLU A CA 1
ATOM 1689 C C . GLU A 1 217 ? -15.588 -9.159 33.770 1.00 97.50 217 GLU A C 1
ATOM 1691 O O . GLU A 1 217 ? -15.443 -9.908 32.803 1.00 97.50 217 GLU A O 1
ATOM 1696 N N . GLY A 1 218 ? -16.700 -8.435 33.924 1.00 96.94 218 GLY A N 1
ATOM 1697 C CA . GLY A 1 218 ? -17.841 -8.496 33.013 1.00 96.94 218 GLY A CA 1
ATOM 1698 C C . GLY A 1 218 ? -17.522 -8.031 31.593 1.00 96.94 218 GLY A C 1
ATOM 1699 O O . GLY A 1 218 ? -17.907 -8.706 30.637 1.00 96.94 218 GLY A O 1
ATOM 1700 N N . VAL A 1 219 ? -16.826 -6.902 31.423 1.00 97.25 219 VAL A N 1
ATOM 1701 C CA . VAL A 1 219 ? -16.463 -6.412 30.080 1.00 97.25 219 VAL A CA 1
ATOM 1702 C C . VAL A 1 219 ? -15.414 -7.299 29.410 1.00 97.25 219 VAL A C 1
ATOM 1704 O O . VAL A 1 219 ? -15.496 -7.505 28.196 1.00 97.25 219 VAL A O 1
ATOM 1707 N N . ALA A 1 220 ? -14.487 -7.879 30.180 1.00 96.25 220 ALA A N 1
ATOM 1708 C CA . ALA A 1 220 ? -13.518 -8.848 29.677 1.00 96.25 220 ALA A CA 1
ATOM 1709 C C . ALA A 1 220 ? -14.222 -10.113 29.163 1.00 96.25 220 ALA A C 1
ATOM 1711 O O . ALA A 1 220 ? -14.030 -10.499 28.010 1.00 96.25 220 ALA A O 1
ATOM 1712 N N . LEU A 1 221 ? -15.132 -10.682 29.962 1.00 95.31 221 LEU A N 1
ATOM 1713 C CA . LEU A 1 221 ? -15.916 -11.861 29.585 1.00 95.31 221 LEU A CA 1
ATOM 1714 C C . LEU A 1 221 ? -16.760 -11.625 28.324 1.00 95.31 221 LEU A C 1
ATOM 1716 O O . LEU A 1 221 ? -16.852 -12.481 27.444 1.00 95.31 221 LEU A O 1
ATOM 1720 N N . MET A 1 222 ? -17.409 -10.464 28.233 1.00 94.31 222 MET A N 1
ATOM 1721 C CA . MET A 1 222 ? -18.217 -10.107 27.065 1.00 94.31 222 MET A CA 1
ATOM 1722 C C . MET A 1 222 ? -17.360 -9.948 25.804 1.00 94.31 222 MET A C 1
ATOM 1724 O O . MET A 1 222 ? -17.777 -10.377 24.731 1.00 94.31 222 MET A O 1
ATOM 1728 N N . THR A 1 223 ? -16.159 -9.384 25.943 1.00 93.19 223 THR A N 1
ATOM 1729 C CA . THR A 1 223 ? -15.194 -9.204 24.851 1.00 93.19 223 THR A CA 1
ATOM 1730 C C . THR A 1 223 ? -14.622 -10.530 24.358 1.00 93.19 223 THR A C 1
ATOM 1732 O O . THR A 1 223 ? -14.523 -10.731 23.151 1.00 93.19 223 THR A O 1
ATOM 1735 N N . GLU A 1 224 ? -14.318 -11.464 25.260 1.00 91.12 224 GLU A N 1
ATOM 1736 C CA . GLU A 1 224 ? -13.878 -12.821 24.906 1.00 91.12 224 GLU A CA 1
ATOM 1737 C C . GLU A 1 224 ? -14.930 -13.560 24.062 1.00 91.12 224 GLU A C 1
ATOM 1739 O O . GLU A 1 224 ? -14.608 -14.238 23.086 1.00 91.12 224 GLU A O 1
ATOM 1744 N N . ARG A 1 225 ? -16.213 -13.383 24.399 1.00 89.69 225 ARG A N 1
ATOM 1745 C CA . ARG A 1 225 ? -17.339 -13.989 23.670 1.00 89.69 225 ARG A CA 1
ATOM 1746 C C . ARG A 1 225 ? -17.644 -13.318 22.336 1.00 89.69 225 ARG A C 1
ATOM 1748 O O . ARG A 1 225 ? -18.273 -13.946 21.486 1.00 89.69 225 ARG A O 1
ATOM 1755 N N . ASP A 1 226 ? -17.185 -12.087 22.130 1.00 86.81 226 ASP A N 1
ATOM 1756 C CA . ASP A 1 226 ? -17.351 -11.313 20.894 1.00 86.81 226 ASP A CA 1
ATOM 1757 C C . ASP A 1 226 ? -16.378 -11.793 19.796 1.00 86.81 226 ASP A C 1
ATOM 1759 O O . ASP A 1 226 ? -15.650 -11.018 19.177 1.00 86.81 226 ASP A O 1
ATOM 1763 N N . SER A 1 227 ? -16.333 -13.109 19.572 1.00 69.00 227 SER A N 1
ATOM 1764 C CA . SER A 1 227 ? -15.430 -13.772 18.622 1.00 69.00 227 SER A CA 1
ATOM 1765 C C . SER A 1 227 ? -15.845 -13.548 17.165 1.00 69.00 227 SER A C 1
ATOM 1767 O O . SER A 1 227 ? -14.986 -13.380 16.297 1.00 69.00 227 SER A O 1
ATOM 1769 N N . ASP A 1 228 ? -17.153 -13.476 16.896 1.00 64.50 228 ASP A N 1
ATOM 1770 C CA . ASP A 1 228 ? -17.706 -13.144 15.578 1.00 64.50 228 ASP A CA 1
ATOM 1771 C C . ASP A 1 228 ? -17.858 -11.629 15.361 1.00 64.50 228 ASP A C 1
ATOM 1773 O O . ASP A 1 228 ? -18.150 -11.199 14.238 1.00 64.50 228 ASP A O 1
ATOM 1777 N N . ARG A 1 229 ? -17.645 -10.837 16.425 1.00 63.53 229 ARG A N 1
ATOM 1778 C CA . ARG A 1 229 ? -17.644 -9.366 16.441 1.00 63.53 229 ARG A CA 1
ATOM 1779 C C . ARG A 1 229 ? -18.890 -8.785 15.777 1.00 63.53 229 ARG A C 1
ATOM 1781 O O . ARG A 1 229 ? -18.817 -7.807 15.030 1.00 63.53 229 ARG A O 1
ATOM 1788 N N . ALA A 1 230 ? -20.023 -9.443 16.007 1.00 54.59 230 ALA A N 1
ATOM 1789 C CA . ALA A 1 230 ? -21.334 -9.109 15.475 1.00 54.59 230 ALA A CA 1
ATOM 1790 C C . ALA A 1 230 ? -21.526 -9.195 13.951 1.00 54.59 230 ALA A C 1
ATOM 1792 O O . ALA A 1 230 ? -22.335 -8.462 13.372 1.00 54.59 230 ALA A O 1
ATOM 1793 N N . SER A 1 231 ? -20.803 -10.096 13.281 1.00 56.31 231 SER A N 1
ATOM 1794 C CA . SER A 1 231 ? -20.863 -10.248 11.820 1.00 56.31 231 SER A CA 1
ATOM 1795 C C . SER A 1 231 ? -21.897 -11.258 11.306 1.00 56.31 231 SER A C 1
ATOM 1797 O O . SER A 1 231 ? -22.285 -11.147 10.141 1.00 56.31 231 SER A O 1
ATOM 1799 N N . ARG A 1 232 ? -22.355 -12.236 12.111 1.00 55.47 232 ARG A N 1
ATOM 1800 C CA . ARG A 1 232 ? -23.216 -13.327 11.600 1.00 55.47 232 ARG A CA 1
ATOM 1801 C C . ARG A 1 232 ? -24.485 -13.595 12.416 1.00 55.47 232 ARG A C 1
ATOM 1803 O O . ARG A 1 232 ? -25.524 -13.793 11.785 1.00 55.47 232 ARG A O 1
ATOM 1810 N N . ARG A 1 233 ? -24.456 -13.589 13.761 1.00 53.38 233 ARG A N 1
ATOM 1811 C CA . ARG A 1 233 ? -25.670 -13.741 14.603 1.00 53.38 233 ARG A CA 1
ATOM 1812 C C . ARG A 1 233 ? -25.381 -13.420 16.083 1.00 53.38 233 ARG A C 1
ATOM 1814 O O . ARG A 1 233 ? -24.689 -14.176 16.751 1.00 53.38 233 ARG A O 1
ATOM 1821 N N . ASN A 1 234 ? -25.944 -12.326 16.604 1.00 54.91 234 ASN A N 1
ATOM 1822 C CA . ASN A 1 234 ? -25.680 -11.827 17.965 1.00 54.91 234 ASN A CA 1
ATOM 1823 C C . ASN A 1 234 ? -26.471 -12.549 19.063 1.00 54.91 234 ASN A C 1
ATOM 1825 O O . ASN A 1 234 ? -27.263 -11.928 19.775 1.00 54.91 234 ASN A O 1
ATOM 1829 N N . ASP A 1 235 ? -26.230 -13.843 19.240 1.00 69.38 235 ASP A N 1
ATOM 1830 C CA . ASP A 1 235 ? -26.744 -14.550 20.420 1.00 69.38 235 ASP A CA 1
ATOM 1831 C C . ASP A 1 235 ? -25.771 -14.428 21.618 1.00 69.38 235 ASP A C 1
ATOM 1833 O O . ASP A 1 235 ? -26.141 -14.706 22.760 1.00 69.38 235 ASP A O 1
ATOM 1837 N N . SER A 1 236 ? -24.543 -13.939 21.383 1.00 79.50 236 SER A N 1
ATOM 1838 C CA . SER A 1 236 ? -23.501 -13.724 22.396 1.00 79.50 236 SER A CA 1
ATOM 1839 C C . SER A 1 236 ? -22.541 -12.594 22.011 1.00 79.50 236 SER A C 1
ATOM 1841 O O . SER A 1 236 ? -22.272 -12.404 20.831 1.00 79.50 236 SER A O 1
ATOM 1843 N N . GLY A 1 237 ? -21.989 -11.884 22.996 1.00 86.19 237 GLY A N 1
ATOM 1844 C CA . GLY A 1 237 ? -21.017 -10.807 22.795 1.00 86.19 237 GLY A CA 1
ATOM 1845 C C . GLY A 1 237 ? -21.651 -9.417 22.717 1.00 86.19 237 GLY A C 1
ATOM 1846 O O . GLY A 1 237 ? -22.728 -9.153 23.277 1.00 86.19 237 GLY A O 1
ATOM 1847 N N . TRP A 1 238 ? -20.958 -8.497 22.047 1.00 90.81 238 TRP A N 1
ATOM 1848 C CA . TRP A 1 238 ? -21.355 -7.097 22.003 1.00 90.81 238 TRP A CA 1
ATOM 1849 C C . TRP A 1 238 ? -22.419 -6.827 20.940 1.00 90.81 238 TRP A C 1
ATOM 1851 O O . TRP A 1 238 ? -22.451 -7.412 19.860 1.00 90.81 238 TRP A O 1
ATOM 1861 N N . SER A 1 239 ? -23.301 -5.865 21.217 1.00 88.31 239 SER A N 1
ATOM 1862 C CA . SER A 1 239 ? -24.168 -5.318 20.172 1.00 88.31 239 SER A CA 1
ATOM 1863 C C . SER A 1 239 ? -23.401 -4.290 19.340 1.00 88.31 239 SER A C 1
ATOM 1865 O O . SER A 1 239 ? -22.425 -3.700 19.805 1.00 88.31 239 SER A O 1
ATOM 1867 N N . LYS A 1 240 ? -23.887 -3.988 18.132 1.00 84.44 240 LYS A N 1
ATOM 1868 C CA . LYS A 1 240 ? -23.282 -2.962 17.267 1.00 84.44 240 LYS A CA 1
ATOM 1869 C C . LYS A 1 240 ? -23.111 -1.599 17.958 1.00 84.44 240 LYS A C 1
ATOM 1871 O O . LYS A 1 240 ? -22.145 -0.899 17.675 1.00 84.44 240 LYS A O 1
ATOM 1876 N N . SER A 1 241 ? -24.037 -1.204 18.837 1.00 88.12 241 SER A N 1
ATOM 1877 C CA . SER A 1 241 ? -23.982 0.087 19.540 1.00 88.12 241 SER A CA 1
ATOM 1878 C C . SER A 1 241 ? -23.035 0.090 20.740 1.00 88.12 241 SER A C 1
ATOM 1880 O O . SER A 1 241 ? -22.603 1.162 21.154 1.00 88.12 241 SER A O 1
ATOM 1882 N N . THR A 1 242 ? -22.704 -1.079 21.290 1.00 92.31 242 THR A N 1
ATOM 1883 C CA . THR A 1 242 ? -21.888 -1.211 22.506 1.00 92.31 242 THR A CA 1
ATOM 1884 C C . THR A 1 242 ? -20.489 -1.761 22.248 1.00 92.31 242 THR A C 1
ATOM 1886 O O . THR A 1 242 ? -19.634 -1.604 23.110 1.00 92.31 242 THR A O 1
ATOM 1889 N N . SER A 1 243 ? -20.225 -2.327 21.064 1.00 91.38 243 SER A N 1
ATOM 1890 C CA . SER A 1 243 ? -18.960 -2.995 20.725 1.00 91.38 243 SER A CA 1
ATOM 1891 C C . SER A 1 243 ? -17.728 -2.112 20.943 1.00 91.38 243 SER A C 1
ATOM 1893 O O . SER A 1 243 ? -16.864 -2.482 21.729 1.00 91.38 243 SER A O 1
ATOM 1895 N N . TYR A 1 244 ? -17.658 -0.911 20.352 1.00 93.81 244 TYR A N 1
ATOM 1896 C CA . TYR A 1 244 ? -16.454 -0.076 20.489 1.00 93.81 244 TYR A CA 1
ATOM 1897 C C . TYR A 1 244 ? -16.144 0.305 21.942 1.00 93.81 244 TYR A C 1
ATOM 1899 O O . TYR A 1 244 ? -15.009 0.167 22.382 1.00 93.81 244 TYR A O 1
ATOM 1907 N N . VAL A 1 245 ? -17.146 0.776 22.692 1.00 96.06 245 VAL A N 1
ATOM 1908 C CA . VAL A 1 245 ? -16.947 1.182 24.093 1.00 96.06 245 VAL A CA 1
ATOM 1909 C C . VAL A 1 245 ? -16.658 -0.039 24.967 1.00 96.06 245 VAL A C 1
ATOM 1911 O O . VAL A 1 245 ? -15.773 0.023 25.810 1.00 96.06 245 VAL A O 1
ATOM 1914 N N . GLY A 1 246 ? -17.340 -1.164 24.732 1.00 95.69 246 GLY A N 1
ATOM 1915 C CA . GLY A 1 246 ? -17.099 -2.422 25.439 1.00 95.69 246 GLY A CA 1
ATOM 1916 C C . GLY A 1 246 ? -15.667 -2.931 25.273 1.00 95.69 246 GLY A C 1
ATOM 1917 O O . GLY A 1 246 ? -15.018 -3.237 26.270 1.00 95.69 246 GLY A O 1
ATOM 1918 N N . HIS A 1 247 ? -15.143 -2.938 24.042 1.00 95.50 247 HIS A N 1
ATOM 1919 C CA . HIS A 1 247 ? -13.756 -3.328 23.761 1.00 95.50 247 HIS A CA 1
ATOM 1920 C C . HIS A 1 247 ? -12.731 -2.353 24.355 1.00 95.50 247 HIS A C 1
ATOM 1922 O O . HIS A 1 247 ? -11.733 -2.797 24.916 1.00 95.50 247 HIS A O 1
ATOM 1928 N N . VAL A 1 248 ? -12.973 -1.035 24.287 1.00 96.44 248 VAL A N 1
ATOM 1929 C CA . VAL A 1 248 ? -12.099 -0.038 24.940 1.00 96.44 248 VAL A CA 1
ATOM 1930 C C . VAL A 1 248 ? -12.045 -0.255 26.450 1.00 96.44 248 VAL A C 1
ATOM 1932 O O . VAL A 1 248 ? -10.961 -0.229 27.025 1.00 96.44 248 VAL A O 1
ATOM 1935 N N . LEU A 1 249 ? -13.194 -0.481 27.091 1.00 97.19 249 LEU A N 1
ATOM 1936 C CA . LEU A 1 249 ? -13.264 -0.738 28.529 1.00 97.19 249 LEU A CA 1
ATOM 1937 C C . LEU A 1 249 ? -12.560 -2.049 28.894 1.00 97.19 249 LEU A C 1
ATOM 1939 O O . LEU A 1 249 ? -11.793 -2.075 29.847 1.00 97.19 249 LEU A O 1
ATOM 1943 N N . ALA A 1 250 ? -12.751 -3.117 28.116 1.00 96.31 250 ALA A N 1
ATOM 1944 C CA . ALA A 1 250 ? -12.052 -4.382 28.341 1.00 96.31 250 ALA A CA 1
ATOM 1945 C C . ALA A 1 250 ? -10.527 -4.248 28.200 1.00 96.31 250 ALA A C 1
ATOM 1947 O O . ALA A 1 250 ? -9.788 -4.838 28.984 1.00 96.31 250 ALA A O 1
ATOM 1948 N N . ALA A 1 251 ? -10.046 -3.425 27.263 1.00 94.31 251 ALA A N 1
ATOM 1949 C CA . ALA A 1 251 ? -8.619 -3.160 27.083 1.00 94.31 251 ALA A CA 1
ATOM 1950 C C . ALA A 1 251 ? -7.971 -2.400 28.259 1.00 94.31 251 ALA A C 1
ATOM 1952 O O . ALA A 1 251 ? -6.748 -2.420 28.381 1.00 94.31 251 ALA A O 1
ATOM 1953 N N . ARG A 1 252 ? -8.756 -1.744 29.130 1.00 94.38 252 ARG A N 1
ATOM 1954 C CA . ARG A 1 252 ? -8.254 -1.128 30.376 1.00 94.38 252 ARG A CA 1
ATOM 1955 C C . ARG A 1 252 ? -7.970 -2.155 31.475 1.00 94.38 252 ARG A C 1
ATOM 1957 O O . ARG A 1 252 ? -7.228 -1.844 32.398 1.00 94.38 252 ARG A O 1
ATOM 1964 N N . GLY A 1 253 ? -8.532 -3.360 31.378 1.00 92.88 253 GLY A N 1
ATOM 1965 C CA . GLY A 1 253 ? -8.358 -4.401 32.386 1.00 92.88 253 GLY A CA 1
ATOM 1966 C C . GLY A 1 253 ? -8.964 -4.009 33.735 1.00 92.88 253 GLY A C 1
ATOM 1967 O O . GLY A 1 2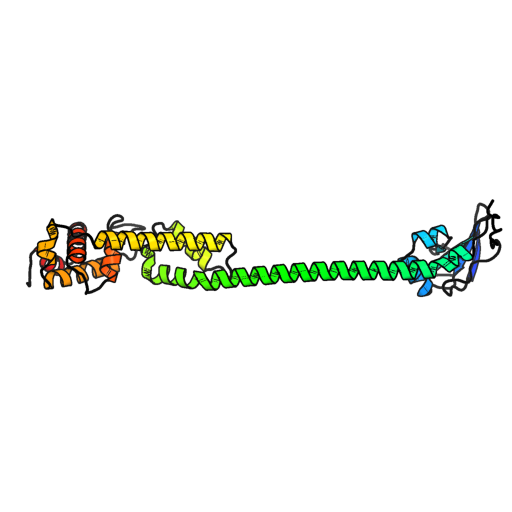53 ? -10.098 -3.540 33.802 1.00 92.88 253 GLY A O 1
ATOM 1968 N N . GLU A 1 254 ? -8.211 -4.226 34.811 1.00 92.06 254 GLU A N 1
ATOM 1969 C CA . GLU A 1 254 ? -8.657 -3.999 36.194 1.00 92.06 254 GLU A CA 1
ATOM 1970 C C . GLU A 1 254 ? -8.686 -2.508 36.589 1.00 92.06 254 GLU A C 1
ATOM 1972 O O . GLU A 1 254 ? -9.360 -2.136 37.551 1.00 92.06 254 GLU A O 1
ATOM 1977 N N . ASP A 1 255 ? -8.035 -1.639 35.809 1.00 92.19 255 ASP A N 1
ATOM 1978 C CA . ASP A 1 255 ? -7.823 -0.218 36.114 1.00 92.19 255 ASP A CA 1
ATOM 1979 C C . ASP A 1 255 ? -8.975 0.692 35.641 1.00 92.19 255 ASP A C 1
ATOM 1981 O O . ASP A 1 255 ? -8.754 1.785 35.113 1.00 92.19 255 ASP A O 1
ATOM 1985 N N . LEU A 1 256 ? -10.228 0.259 35.811 1.00 96.44 256 LEU A N 1
ATOM 1986 C CA . LEU A 1 256 ? -11.384 1.098 35.481 1.00 96.44 256 LEU A CA 1
ATOM 1987 C C . LEU A 1 256 ? -11.566 2.220 36.512 1.00 96.44 256 LEU A C 1
ATOM 1989 O O . LEU A 1 256 ? -11.793 1.969 37.701 1.00 96.44 256 LEU A O 1
ATOM 1993 N N . ASP A 1 257 ? -11.561 3.467 36.043 1.00 97.31 257 ASP A N 1
ATOM 1994 C CA . ASP A 1 257 ? -11.974 4.610 36.861 1.00 97.31 257 ASP A CA 1
ATOM 1995 C C . ASP A 1 257 ? -13.505 4.637 37.095 1.00 97.31 257 ASP A C 1
ATOM 1997 O O . ASP A 1 257 ? -14.260 3.818 36.565 1.00 97.31 257 ASP A O 1
ATOM 2001 N N . GLU A 1 258 ? -14.003 5.564 37.924 1.00 97.81 258 GLU A N 1
ATOM 2002 C CA . GLU A 1 258 ? -15.444 5.665 38.226 1.00 97.81 258 GLU A CA 1
ATOM 2003 C C . GLU A 1 258 ? -16.305 5.958 36.983 1.00 97.81 258 GLU A C 1
ATOM 2005 O O . GLU A 1 258 ? -17.422 5.443 36.860 1.00 97.81 258 GLU A O 1
ATOM 2010 N N . ALA A 1 259 ? -15.809 6.773 36.047 1.00 97.94 259 ALA A N 1
ATOM 2011 C CA . ALA A 1 259 ? -16.545 7.120 34.837 1.00 97.94 259 ALA A CA 1
ATOM 2012 C C . ALA A 1 259 ? -16.623 5.914 33.892 1.00 97.94 259 ALA A C 1
ATOM 2014 O O . ALA A 1 259 ? -17.711 5.542 33.441 1.00 97.94 259 ALA A O 1
ATOM 2015 N N . GLN A 1 260 ? -15.501 5.238 33.677 1.00 98.38 260 GLN A N 1
ATOM 2016 C CA . GLN A 1 260 ? -15.393 4.028 32.876 1.00 98.38 260 GLN A CA 1
ATOM 2017 C C . GLN A 1 260 ? -16.220 2.885 33.469 1.00 98.38 260 GLN A C 1
ATOM 2019 O O . GLN A 1 260 ? -16.994 2.253 32.750 1.00 98.38 260 GLN A O 1
ATOM 2024 N N . ALA A 1 261 ? -16.151 2.665 34.785 1.00 98.06 261 ALA A N 1
ATOM 2025 C CA . ALA A 1 261 ? -16.958 1.655 35.462 1.00 98.06 261 ALA A CA 1
ATOM 2026 C C . ALA A 1 261 ? -18.464 1.958 35.372 1.00 98.06 261 ALA A C 1
ATOM 2028 O O . ALA A 1 261 ? -19.261 1.042 35.166 1.00 98.06 261 ALA A O 1
ATOM 2029 N N . SER A 1 262 ? -18.880 3.228 35.439 1.00 98.31 262 SER A N 1
ATOM 2030 C CA . SER A 1 262 ? -20.292 3.596 35.247 1.00 98.31 262 SER A CA 1
ATOM 2031 C C . SER A 1 262 ? -20.791 3.302 33.821 1.00 98.31 262 SER A C 1
ATOM 2033 O O . SER A 1 262 ? -21.915 2.823 33.641 1.00 98.31 262 SER A O 1
ATOM 2035 N N . ASN A 1 263 ? -19.940 3.501 32.806 1.00 98.31 263 ASN A N 1
ATOM 2036 C CA . ASN A 1 263 ? -20.221 3.102 31.425 1.00 98.31 263 ASN A CA 1
ATOM 2037 C C . ASN A 1 263 ? -20.276 1.576 31.278 1.00 98.31 263 ASN A C 1
ATOM 2039 O O . ASN A 1 263 ? -21.220 1.055 30.678 1.00 98.31 263 ASN A O 1
ATOM 2043 N N . ALA A 1 264 ? -19.315 0.857 31.868 1.00 98.12 264 ALA A N 1
ATOM 2044 C CA . ALA A 1 264 ? -19.281 -0.602 31.882 1.00 98.12 264 ALA A CA 1
ATOM 2045 C C . ALA A 1 264 ? -20.577 -1.174 32.471 1.00 98.12 264 ALA A C 1
ATOM 2047 O O . ALA A 1 264 ? -21.240 -1.980 31.822 1.00 98.12 264 ALA A O 1
ATOM 2048 N N . LEU A 1 265 ? -21.005 -0.692 33.642 1.00 98.00 265 LEU A N 1
ATOM 2049 C CA . LEU A 1 265 ? -22.254 -1.103 34.290 1.00 98.00 265 LEU A CA 1
ATOM 2050 C C . LEU A 1 265 ? -23.476 -0.861 33.402 1.00 98.00 265 LEU A C 1
ATOM 2052 O O . LEU A 1 265 ? -24.301 -1.761 33.232 1.00 98.00 265 LEU A O 1
ATOM 2056 N N . ARG A 1 266 ? -23.581 0.324 32.785 1.00 97.50 266 ARG A N 1
ATOM 2057 C CA . ARG A 1 266 ? -24.697 0.659 31.889 1.00 97.50 266 ARG A CA 1
ATOM 2058 C C . ARG A 1 266 ? -24.768 -0.292 30.692 1.00 97.50 266 ARG A C 1
ATOM 2060 O O . ARG A 1 266 ? -25.854 -0.756 30.329 1.00 97.50 266 ARG A O 1
ATOM 2067 N N . ILE A 1 267 ? -23.624 -0.582 30.078 1.00 96.94 267 ILE A N 1
ATOM 2068 C CA . ILE A 1 267 ? -23.533 -1.491 28.933 1.00 96.94 267 ILE A CA 1
ATOM 2069 C C . ILE A 1 267 ? -23.869 -2.920 29.377 1.00 96.94 267 ILE A C 1
ATOM 2071 O O . ILE A 1 267 ? -24.770 -3.541 28.814 1.00 96.94 267 ILE A O 1
ATOM 2075 N N . LEU A 1 268 ? -23.226 -3.419 30.433 1.00 97.12 268 LEU A N 1
ATOM 2076 C CA . LEU A 1 268 ? -23.446 -4.761 30.977 1.00 97.12 268 LEU A CA 1
ATOM 2077 C C . LEU A 1 268 ? -24.900 -4.985 31.401 1.00 97.12 268 LEU A C 1
ATOM 2079 O O . LEU A 1 268 ? -25.427 -6.077 31.204 1.00 97.12 268 LEU A O 1
ATOM 2083 N N . ARG A 1 269 ? -25.595 -3.956 31.902 1.00 95.94 269 ARG A N 1
ATOM 2084 C CA . ARG A 1 269 ? -27.027 -4.033 32.233 1.00 95.94 269 ARG A CA 1
ATOM 2085 C C . ARG A 1 269 ? -27.882 -4.331 30.999 1.00 95.94 269 ARG A C 1
ATOM 2087 O O . ARG A 1 269 ? -28.805 -5.139 31.078 1.00 95.94 269 ARG A O 1
ATOM 2094 N N . THR A 1 270 ? -27.540 -3.744 29.850 1.00 94.38 270 THR A N 1
ATOM 2095 C CA . THR A 1 270 ? -28.191 -4.035 28.556 1.00 94.38 270 THR A CA 1
ATOM 2096 C C . THR A 1 270 ? -27.943 -5.483 28.119 1.00 94.38 270 THR A C 1
ATOM 2098 O O . THR A 1 270 ? -28.814 -6.117 27.527 1.00 94.38 270 THR A O 1
ATOM 2101 N N . HIS A 1 271 ? -26.785 -6.038 28.482 1.00 93.94 271 HIS A N 1
ATOM 2102 C CA . HIS A 1 271 ? -26.365 -7.405 28.172 1.00 93.94 271 HIS A CA 1
ATOM 2103 C C . HIS A 1 271 ? -26.556 -8.395 29.335 1.00 93.94 271 HIS A C 1
ATOM 2105 O O . HIS A 1 271 ? -26.029 -9.504 29.284 1.00 93.94 271 HIS A O 1
ATOM 2111 N N . ARG A 1 272 ? -27.340 -8.047 30.368 1.00 94.38 272 ARG A N 1
ATOM 2112 C CA . ARG A 1 272 ? -27.414 -8.796 31.639 1.00 94.38 272 ARG A CA 1
ATOM 2113 C C . ARG A 1 272 ? -27.686 -10.291 31.460 1.00 94.38 272 ARG A C 1
ATOM 2115 O O . ARG A 1 272 ? -27.131 -11.098 32.192 1.00 94.38 272 ARG A O 1
ATOM 2122 N N . ARG A 1 273 ? -28.524 -10.663 30.487 1.00 93.25 273 ARG A N 1
ATOM 2123 C CA . ARG A 1 273 ? -28.898 -12.065 30.211 1.00 93.25 273 ARG A CA 1
ATOM 2124 C C . ARG A 1 273 ? -27.744 -12.922 29.693 1.00 93.25 273 ARG A C 1
ATOM 2126 O O . ARG A 1 273 ? -27.846 -14.140 29.733 1.00 93.25 273 ARG A O 1
ATOM 2133 N N . GLN A 1 274 ? -26.680 -12.298 29.198 1.00 93.06 274 GLN A N 1
ATOM 2134 C CA . GLN A 1 274 ? -25.484 -13.000 28.752 1.00 93.06 274 GLN A CA 1
ATOM 2135 C C . GLN A 1 274 ? -24.507 -13.251 29.910 1.00 93.06 274 GLN A C 1
ATOM 2137 O O . GLN A 1 274 ? -23.629 -14.098 29.788 1.00 93.06 274 GLN A O 1
ATOM 2142 N N . LEU A 1 275 ? -24.635 -12.556 31.043 1.00 94.44 275 LEU A N 1
ATOM 2143 C CA . LEU A 1 275 ? -23.703 -12.696 32.160 1.00 94.44 275 LEU A CA 1
ATOM 2144 C C . LEU A 1 275 ? -23.996 -13.950 32.999 1.00 94.44 275 LEU A C 1
ATOM 2146 O O . LEU A 1 275 ? -25.166 -14.273 33.222 1.00 94.44 275 LEU A O 1
ATOM 2150 N N . PRO A 1 276 ? -22.961 -14.637 33.523 1.00 95.50 276 PRO A N 1
ATOM 2151 C CA . PRO A 1 276 ? -23.142 -15.668 34.536 1.00 95.50 276 PRO A CA 1
ATOM 2152 C C . PRO A 1 276 ? -23.941 -15.116 35.729 1.00 95.50 276 PRO A C 1
ATOM 2154 O O . PRO A 1 276 ? -23.627 -14.015 36.195 1.00 95.50 276 PRO A O 1
ATOM 2157 N N . PRO A 1 277 ? -24.933 -15.853 36.267 1.00 95.00 277 PRO A N 1
ATOM 2158 C CA . PRO A 1 277 ? -25.764 -15.361 37.366 1.00 95.00 277 PRO A CA 1
ATOM 2159 C C . PRO A 1 277 ? -24.980 -14.829 38.581 1.00 95.00 277 PRO A C 1
ATOM 2161 O O . PRO A 1 277 ? -25.334 -13.751 39.059 1.00 95.00 277 PRO A O 1
ATOM 2164 N N . PRO A 1 278 ? -23.882 -15.475 39.040 1.00 95.25 278 PRO A N 1
ATOM 2165 C CA . PRO A 1 278 ? -23.088 -14.951 40.156 1.00 95.25 278 PRO A CA 1
ATOM 2166 C C . PRO A 1 278 ? -22.463 -13.580 39.865 1.00 95.25 278 PRO A C 1
ATOM 2168 O O . PRO A 1 278 ? -22.434 -12.707 40.730 1.00 95.25 278 PRO A O 1
ATOM 2171 N N . LEU A 1 279 ? -21.999 -13.365 38.630 1.00 96.06 279 LEU A N 1
ATOM 2172 C CA . LEU A 1 279 ? -21.409 -12.097 38.212 1.00 96.06 279 LEU A CA 1
ATOM 2173 C C . LEU A 1 279 ? -22.478 -11.004 38.087 1.00 96.06 279 LEU A C 1
ATOM 2175 O O . LEU A 1 279 ? -22.276 -9.881 38.542 1.00 96.06 279 LEU A O 1
ATOM 2179 N N . ALA A 1 280 ? -23.649 -11.337 37.537 1.00 95.44 280 ALA A N 1
ATOM 2180 C CA . ALA A 1 280 ? -24.774 -10.408 37.464 1.00 95.44 280 ALA A CA 1
ATOM 2181 C C . ALA A 1 280 ? -25.259 -9.966 38.859 1.00 95.44 280 ALA A C 1
ATOM 2183 O O . ALA A 1 280 ? -25.589 -8.793 39.041 1.00 95.44 280 ALA A O 1
ATOM 2184 N N . ALA A 1 281 ? -25.271 -10.875 39.839 1.00 94.00 281 ALA A N 1
ATOM 2185 C CA . ALA A 1 281 ? -25.628 -10.563 41.222 1.00 94.00 281 ALA A CA 1
ATOM 2186 C C . ALA A 1 281 ? -24.598 -9.625 41.884 1.00 94.00 281 ALA A C 1
ATOM 2188 O O . ALA A 1 281 ? -24.979 -8.616 42.478 1.00 94.00 281 ALA A O 1
ATOM 2189 N N . ARG A 1 282 ? -23.292 -9.882 41.706 1.00 94.62 282 ARG A N 1
ATOM 2190 C CA . ARG A 1 282 ? -22.213 -8.983 42.170 1.00 94.62 282 ARG A CA 1
ATOM 2191 C C . ARG A 1 282 ? -22.346 -7.570 41.594 1.00 94.62 282 ARG A C 1
ATOM 2193 O O . ARG A 1 282 ? -22.199 -6.591 42.317 1.00 94.62 282 ARG A O 1
ATOM 2200 N N . LEU A 1 283 ? -22.653 -7.466 40.301 1.00 93.75 283 LEU A N 1
ATOM 2201 C CA . LEU A 1 283 ? -22.744 -6.191 39.582 1.00 93.75 283 LEU A CA 1
ATOM 2202 C C . LEU A 1 283 ? -23.963 -5.345 39.963 1.00 93.75 283 LEU A C 1
ATOM 2204 O O . LEU A 1 283 ? -23.853 -4.125 40.065 1.00 93.75 283 LEU A O 1
ATOM 2208 N N . PHE A 1 284 ? -25.136 -5.972 40.098 1.00 92.19 284 PHE A N 1
ATOM 2209 C CA . PHE A 1 284 ? -26.411 -5.242 40.141 1.00 92.19 284 PHE A CA 1
ATOM 2210 C C . PHE A 1 284 ? -27.196 -5.403 41.441 1.00 92.19 284 PHE A C 1
ATOM 2212 O O . PHE A 1 284 ? -28.113 -4.620 41.678 1.00 92.19 284 PHE A O 1
ATOM 2219 N N . GLU A 1 285 ? -26.864 -6.401 42.254 1.00 86.38 285 GLU A N 1
ATOM 2220 C CA . GLU A 1 285 ? -27.568 -6.725 43.502 1.00 86.38 285 GLU A CA 1
ATOM 2221 C C . GLU A 1 285 ? -26.651 -6.570 44.725 1.00 86.38 285 GLU A C 1
ATOM 2223 O O . GLU A 1 285 ? -27.115 -6.668 45.856 1.00 86.38 285 GLU A O 1
ATOM 2228 N N . GLY A 1 286 ? -25.356 -6.298 44.509 1.00 70.31 286 GLY A N 1
ATOM 2229 C CA . GLY A 1 286 ? -24.368 -6.130 45.574 1.00 70.31 286 GLY A CA 1
ATOM 2230 C C . GLY A 1 286 ? -24.035 -7.427 46.313 1.00 70.31 286 GLY A C 1
ATOM 2231 O O . GLY A 1 286 ? -23.520 -7.383 47.426 1.00 70.31 286 GLY A O 1
ATOM 2232 N N . ALA A 1 287 ? -24.340 -8.587 45.725 1.00 57.28 287 ALA A N 1
ATOM 2233 C CA . ALA A 1 287 ? -24.052 -9.875 46.342 1.00 57.28 287 ALA A CA 1
ATOM 2234 C C . ALA A 1 287 ? -22.532 -10.064 46.497 1.00 57.28 287 ALA A C 1
ATOM 2236 O O . ALA A 1 287 ? -21.811 -10.085 45.501 1.00 57.28 287 ALA A O 1
ATOM 2237 N N . GLY A 1 288 ? -22.054 -10.219 47.735 1.00 54.00 288 GLY A N 1
ATOM 2238 C CA . GLY A 1 288 ? -20.630 -10.401 48.043 1.00 54.00 288 GLY A CA 1
ATOM 2239 C C . GLY A 1 288 ? -19.815 -9.109 48.198 1.00 54.00 288 GLY A C 1
ATOM 2240 O O . GLY A 1 288 ? -18.590 -9.179 48.105 1.00 54.00 288 GLY A O 1
ATOM 2241 N N . LEU A 1 289 ? -20.477 -7.961 48.398 1.00 53.94 289 LEU A N 1
ATOM 2242 C CA . LEU A 1 289 ? -19.871 -6.726 48.918 1.00 53.94 289 LEU A CA 1
ATOM 2243 C C . LEU A 1 289 ? -19.725 -6.750 50.441 1.00 53.94 289 LEU A C 1
ATOM 2245 O O . LEU A 1 289 ? -20.606 -7.346 51.102 1.00 53.94 289 LEU A O 1
#

pLDDT: mean 89.14, std 11.71, range [38.12, 98.38]

Mean predicted aligned error: 10.24 Å

Radius of gyration: 45.92 Å; Cα contacts (8 Å, |Δi|>4): 337; chains: 1; bounding box: 70×53×122 Å

Solvent-accessible surface area (backbone atoms only — not comparable to full-atom values): 16045 Å² total; per-residue (Å²): 132,83,81,80,75,83,75,77,52,46,68,85,70,81,78,92,49,55,85,48,52,75,68,47,74,45,84,43,93,85,67,28,36,42,35,35,34,73,49,78,37,71,56,42,54,54,38,43,73,67,36,43,67,68,38,42,77,70,25,39,48,74,39,74,60,55,97,88,52,98,59,83,64,75,24,41,24,37,49,42,41,75,84,25,47,55,59,70,70,56,69,45,46,68,55,54,38,51,52,46,50,53,52,49,52,52,51,52,49,51,52,50,52,54,49,54,53,50,52,50,51,51,50,54,53,51,52,52,18,37,51,54,29,70,72,43,43,62,59,50,49,50,43,49,74,78,43,47,80,36,45,90,38,72,67,59,48,54,51,44,52,61,57,62,71,46,91,53,26,54,70,69,56,44,54,50,49,49,57,52,46,53,50,23,53,52,42,47,53,52,25,50,59,55,34,64,52,60,34,77,93,34,35,75,56,20,67,38,68,70,33,26,48,45,32,30,53,48,32,38,55,37,49,66,51,30,74,67,68,64,73,84,72,76,88,58,44,46,51,92,92,43,35,56,42,42,48,54,52,29,73,50,40,78,73,57,48,46,26,38,22,5,39,40,46,57,53,46,61,77,46,43,89,78,46,58,68,73,59,46,32,30,60,75,69,51,53,90,115

Secondary structure (DSSP, 8-state):
---------B-SS----TT--EEEEEEETTTEEEEEESS--HHHHHHHHHSHHHHHHTTEEEEPPPTT-S--S-EEEEEE-TT-B-HHHHHTHHHHHHHHHHHHHHHHHHHHHHHHHHHHHHHHHHHHHHHHHHHHHHHHHHHHHHHGGG---HHHHHHHHHHHTSSS--HHHHHHHHHHHHHHHHHHHHHHHHHTS--TTTHHHHTSHHHHHHHHHHHHHHHHH-SSTTSS--SSS--TTTHHHHHHHHHTTT---HHHHHHHHHHHHHTGGGS-HHHHHHHHT-TT-

Foldseek 3Di:
DDPPPPQPFDQPDDDPPQVFAWDDWDDDPPSKIKTWTPADDPSNVLLCVQVVVLCVVQFWDWDADDVPDPDHGITIMGIAHNRGGGPVSRVCSVVSSVVSVVVVVVVVVVVVVVVVVVVVVVVVQQVVQQVLLVVQLVVLVVCCVQPVLLQLDPVLVVLLVVLSPDNGDDPVSSVSNVVSVVSSVVLLVVLVVQLQAADVVQLVVLVDLQLLQLLLVLLLVLCVFCPVSPPPDPPGHADSVCRSNSSSLNVCHSPQHSSNSRSSLVRCVVVVVRDDPVSSCVNPVVPPD

Nearest PDB structures (foldseek):
  5w2f-assembly1_A  TM=4.882E-01  e=1.883E+00  Homo sapiens
  5oa3-assembly1_0  TM=4.828E-01  e=3.046E+00  Homo sapiens
  6wqe-assembly1_A  TM=2.524E-01  e=5.198E+00  Shewanella woodyi

Organism: NCBI:txid1176177

Sequence (289 aa):
MPETGCTDRVTDRAPEAFGLTWAYSRAVRGDRRLFIAEGETGAFADAYRRCRDEMRTRGYSYAEPYVGDAFTGTRPCFWLSSQGWDPAALDAIPGLVRERIVESKARDAEIMARRAARDAQFTAALEEQRRRHEALVPDARRSMDERRWSWAKAADVEEAEALIARKTLGHAAHRRLRALLDRADANVARAEAASAVPVASELGLARIPAIRAAAAEGVALMTERDSDRASRRNDSGWSKSTSYVGHVLAARGEDLDEAQASNALRILRTHRRQLPPPLAARLFEGAGL